Protein AF-A0A968ZJE5-F1 (afdb_monomer)

Sequence (320 aa):
MEYIILLAAIVGTFIVLMGLSSLQLRKLRSTHRRRLQPLLWITSARQLASRPLAPRPQVARPLANTRPLAKRPSNARSSHHQPADGRKRDRRALNPSISAPQSLEQKLASGRYHALQKQIEVLAARGWPKDEASWNSSFILHPTALDTASHPHQILEILIYHARQSTPGFEVSQCVLPSTLESVLVSHRLGAQALLSRALCQQILQNSGLNQQDVTLNERDTDICLFVCGFGRVFLKGYQKLPLQMQQRLGPRLGYLSDVEYIFVHQYIMQLRKTYQSQLLGRLQGRHQQHPNRLEPYRISSYFAKFTNAPFAGALILAL

Structure (mmCIF, N/CA/C/O backbone):
data_AF-A0A968ZJE5-F1
#
_entry.id   AF-A0A968ZJE5-F1
#
loop_
_atom_site.group_PDB
_atom_site.id
_atom_site.type_symbol
_atom_site.label_atom_id
_atom_site.label_alt_id
_atom_site.label_comp_id
_atom_site.label_asym_id
_atom_site.label_entity_id
_atom_site.label_seq_id
_atom_site.pdbx_PDB_ins_code
_atom_site.Cartn_x
_atom_site.Cartn_y
_atom_site.Cartn_z
_atom_site.occupancy
_atom_site.B_iso_or_equiv
_atom_site.auth_seq_id
_atom_site.auth_comp_id
_atom_site.auth_asym_id
_atom_site.auth_atom_id
_atom_site.pdbx_PDB_model_num
ATOM 1 N N . MET A 1 1 ? -50.560 22.836 -42.684 1.00 69.00 1 MET A N 1
ATOM 2 C CA . MET A 1 1 ? -50.286 23.770 -41.566 1.00 69.00 1 MET A CA 1
ATOM 3 C C . MET A 1 1 ? -49.933 23.016 -40.286 1.00 69.00 1 MET A C 1
ATOM 5 O O . MET A 1 1 ? -48.873 23.280 -39.738 1.00 69.00 1 MET A O 1
ATOM 9 N N . GLU A 1 2 ? -50.720 22.025 -39.857 1.00 75.88 2 GLU A N 1
ATOM 10 C CA . GLU A 1 2 ? -50.469 21.282 -38.601 1.00 75.88 2 GLU A CA 1
ATOM 11 C C . GLU A 1 2 ? -49.109 20.557 -38.541 1.00 75.88 2 GLU A C 1
ATOM 13 O O . GLU A 1 2 ? -48.412 20.634 -37.532 1.00 75.88 2 GLU A O 1
ATOM 18 N N . TYR A 1 3 ? -48.652 19.956 -39.647 1.00 71.50 3 TYR A N 1
ATOM 19 C CA . TYR A 1 3 ? -47.334 19.302 -39.713 1.00 71.50 3 TYR A CA 1
ATOM 20 C C . TYR A 1 3 ? -46.147 20.257 -39.514 1.00 71.50 3 TYR A C 1
ATOM 22 O O . TYR A 1 3 ? -45.119 19.851 -38.978 1.00 71.50 3 TYR A O 1
ATOM 30 N N . ILE A 1 4 ? -46.278 21.528 -39.909 1.00 83.06 4 ILE A N 1
ATOM 31 C CA . ILE A 1 4 ? -45.201 22.523 -39.767 1.00 83.06 4 ILE A CA 1
ATOM 32 C C . ILE A 1 4 ? -45.042 22.913 -38.293 1.00 83.06 4 ILE A C 1
ATOM 34 O O . ILE A 1 4 ? -43.921 23.048 -37.806 1.00 83.06 4 ILE A O 1
ATOM 38 N N . ILE A 1 5 ? -46.157 23.019 -37.564 1.00 87.19 5 ILE A N 1
ATOM 39 C CA . ILE A 1 5 ? -46.166 23.324 -36.128 1.00 87.19 5 ILE A CA 1
ATOM 40 C C . ILE A 1 5 ? -45.548 22.163 -35.336 1.00 87.19 5 ILE A C 1
ATOM 42 O O . ILE A 1 5 ? -44.712 22.392 -34.461 1.00 87.19 5 ILE A O 1
ATOM 46 N N . LEU A 1 6 ? -45.887 20.918 -35.687 1.00 84.81 6 LEU A N 1
ATOM 47 C CA . LEU A 1 6 ? -45.314 19.735 -35.041 1.00 84.81 6 LEU A CA 1
ATOM 48 C C . LEU A 1 6 ? -43.800 19.623 -35.285 1.00 84.81 6 LEU A C 1
ATOM 50 O O . LEU A 1 6 ? -43.040 19.370 -34.350 1.00 84.81 6 LEU A O 1
ATOM 54 N N . LEU A 1 7 ? -43.344 19.867 -36.518 1.00 84.00 7 LEU A N 1
ATOM 55 C CA . LEU A 1 7 ? -41.919 19.826 -36.854 1.00 84.00 7 LEU A CA 1
ATOM 56 C C . LEU A 1 7 ? -41.130 20.909 -36.096 1.00 84.00 7 LEU A C 1
ATOM 58 O O . LEU A 1 7 ? -40.060 20.630 -35.557 1.00 84.00 7 LEU A O 1
ATOM 62 N N . ALA A 1 8 ? -41.680 22.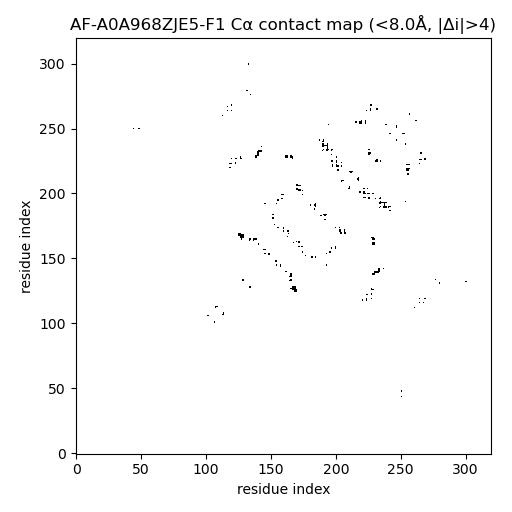123 -35.993 1.00 87.00 8 ALA A N 1
ATOM 63 C CA . ALA A 1 8 ? -41.066 23.215 -35.240 1.00 87.00 8 ALA A CA 1
ATOM 64 C C . ALA A 1 8 ? -40.956 22.897 -33.736 1.00 87.00 8 ALA A C 1
ATOM 66 O O . ALA A 1 8 ? -39.928 23.187 -33.120 1.00 87.00 8 ALA A O 1
ATOM 67 N N . ALA A 1 9 ? -41.968 22.243 -33.154 1.00 87.69 9 ALA A N 1
ATOM 68 C CA . ALA A 1 9 ? -41.947 21.827 -31.753 1.00 87.69 9 ALA A CA 1
ATOM 69 C C . ALA A 1 9 ? -40.864 20.768 -31.469 1.00 87.69 9 ALA A C 1
ATOM 71 O O . ALA A 1 9 ? -40.153 20.872 -30.465 1.00 87.69 9 ALA A O 1
ATOM 72 N N . ILE A 1 10 ? -40.692 19.792 -32.371 1.00 87.56 10 ILE A N 1
ATOM 73 C CA . ILE A 1 10 ? -39.666 18.740 -32.257 1.00 87.56 10 ILE A CA 1
ATOM 74 C C . ILE A 1 10 ? -38.257 19.336 -32.379 1.00 87.56 10 ILE A C 1
ATOM 76 O O . ILE A 1 10 ? -37.378 19.039 -31.568 1.00 87.56 10 ILE A O 1
ATOM 80 N N . VAL A 1 11 ? -38.033 20.222 -33.353 1.00 89.69 11 VAL A N 1
ATOM 81 C CA . VAL A 1 11 ? -36.728 20.880 -33.531 1.00 89.69 11 VAL A CA 1
ATOM 82 C C . VAL A 1 11 ? -36.399 21.771 -32.329 1.00 89.69 11 VAL A C 1
ATOM 84 O O . VAL A 1 11 ? -35.274 21.737 -31.827 1.00 89.69 11 VAL A O 1
ATOM 87 N N . GLY A 1 12 ? -37.384 22.508 -31.805 1.00 92.00 12 GLY A N 1
ATOM 88 C CA . GLY A 1 12 ? -37.217 23.336 -30.610 1.00 92.00 12 GLY A CA 1
ATOM 89 C C . GLY A 1 12 ? -36.822 22.525 -29.372 1.00 92.00 12 GLY A C 1
ATOM 90 O O . GLY A 1 12 ? -35.874 22.885 -28.673 1.00 92.00 12 GLY A O 1
ATOM 91 N N . THR A 1 13 ? -37.481 21.387 -29.130 1.00 88.25 13 THR A N 1
ATOM 92 C CA . THR A 1 13 ? -37.128 20.500 -28.006 1.00 88.25 13 THR A CA 1
ATOM 93 C C . THR A 1 13 ? -35.740 19.888 -28.169 1.00 88.25 13 THR A C 1
ATOM 95 O O . THR A 1 13 ? -34.987 19.824 -27.195 1.00 88.25 13 THR A O 1
ATOM 98 N N . PHE A 1 14 ? -35.352 19.510 -29.389 1.00 88.62 14 PHE A N 1
ATOM 99 C CA . PHE A 1 14 ? -34.028 18.948 -29.655 1.00 88.62 14 PHE A CA 1
ATOM 100 C C . PHE A 1 14 ? -32.898 19.960 -29.402 1.00 88.62 14 PHE A C 1
ATOM 102 O O . PHE A 1 14 ? -31.880 19.619 -28.797 1.00 88.62 14 PHE A O 1
ATOM 109 N N . ILE A 1 15 ? -33.090 21.228 -29.785 1.00 88.12 15 ILE A N 1
ATOM 110 C CA . ILE A 1 15 ? -32.119 22.307 -29.529 1.00 88.12 15 ILE A CA 1
ATOM 111 C C . ILE A 1 15 ? -31.962 22.560 -28.023 1.00 88.12 15 ILE A C 1
ATOM 113 O O . ILE A 1 15 ? -30.836 22.699 -27.538 1.00 88.12 15 ILE A O 1
ATOM 117 N N . VAL A 1 16 ? -33.062 22.568 -27.262 1.00 88.75 16 VAL A N 1
ATOM 118 C CA . VAL A 1 16 ? -33.022 22.752 -25.800 1.00 88.75 16 VAL A CA 1
ATOM 119 C C . VAL A 1 16 ? -32.304 21.586 -25.113 1.00 88.75 16 VAL A C 1
ATOM 121 O O . VAL A 1 16 ? -31.442 21.817 -24.262 1.00 88.75 16 VAL A O 1
ATOM 124 N N . LEU A 1 17 ? -32.585 20.345 -25.520 1.00 83.88 17 LEU A N 1
ATOM 125 C CA . LEU A 1 17 ? -31.903 19.151 -25.007 1.00 83.88 17 LEU A CA 1
ATOM 126 C C . LEU A 1 17 ? -30.394 19.196 -25.289 1.00 83.88 17 LEU A C 1
ATOM 128 O O . LEU A 1 17 ? -29.593 19.031 -24.369 1.00 83.88 17 LEU A O 1
ATOM 132 N N . MET A 1 18 ? -29.995 19.522 -26.520 1.00 84.69 18 MET A N 1
ATOM 133 C CA . MET A 1 18 ? -28.580 19.647 -26.898 1.00 84.69 18 MET A CA 1
ATOM 134 C C . MET A 1 18 ? -27.870 20.799 -26.166 1.00 84.69 18 MET A C 1
ATOM 136 O O . MET A 1 18 ? -26.697 20.677 -25.785 1.00 84.69 18 MET A O 1
ATOM 140 N N . GLY A 1 19 ? -28.577 21.904 -25.914 1.00 86.56 19 GLY A N 1
ATOM 141 C CA . GLY A 1 19 ? -28.088 23.030 -25.118 1.00 86.56 19 GLY A CA 1
ATOM 142 C C . GLY A 1 19 ? -27.849 22.656 -23.653 1.00 86.56 19 GLY A C 1
ATOM 143 O O . GLY A 1 19 ? -26.782 22.952 -23.107 1.00 86.56 19 GLY A O 1
ATOM 144 N N . LEU A 1 20 ? -28.790 21.938 -23.032 1.00 80.44 20 LEU A N 1
ATOM 145 C CA . LEU A 1 20 ? -28.682 21.469 -21.646 1.00 80.44 20 LEU A CA 1
ATOM 146 C C . LEU A 1 20 ? -27.558 20.437 -21.471 1.00 80.44 20 LEU A C 1
ATOM 148 O O . LEU A 1 20 ? -26.770 20.553 -20.528 1.00 80.44 20 LEU A O 1
ATOM 152 N N . SER A 1 21 ? -27.405 19.494 -22.408 1.00 76.06 21 SER A N 1
ATOM 153 C CA . SER A 1 21 ? -26.283 18.544 -22.410 1.00 76.06 21 SER A CA 1
ATOM 154 C C . SER A 1 21 ? -24.936 19.260 -22.535 1.00 76.06 21 SER A C 1
ATOM 156 O O . SER A 1 21 ? -23.993 18.947 -21.806 1.00 76.06 21 SER A O 1
ATOM 158 N N . SER A 1 22 ? -24.850 20.285 -23.388 1.00 71.88 22 SER A N 1
ATOM 159 C CA . SER A 1 22 ? -23.634 21.087 -23.568 1.00 71.88 22 SER A CA 1
ATOM 160 C C . SER A 1 22 ? -23.286 21.925 -22.333 1.00 71.88 22 SER A C 1
ATOM 162 O O . SER A 1 22 ? -22.105 22.085 -22.006 1.00 71.88 22 SER A O 1
ATOM 164 N N . LEU A 1 23 ? -24.290 22.435 -21.611 1.00 72.56 23 LEU A N 1
ATOM 165 C CA . LEU A 1 23 ? -24.081 23.194 -20.376 1.00 72.56 23 LEU A CA 1
ATOM 166 C C . LEU A 1 23 ? -23.588 22.293 -19.232 1.00 72.56 23 LEU A C 1
ATOM 168 O O . LEU A 1 23 ? -22.650 22.664 -18.523 1.00 72.56 23 LEU A O 1
ATOM 172 N N . GLN A 1 24 ? -24.155 21.088 -19.099 1.00 69.88 24 GLN A N 1
ATOM 173 C CA . GLN A 1 24 ? -23.698 20.073 -18.139 1.00 69.88 24 GLN A CA 1
ATOM 174 C C . GLN A 1 24 ? -22.263 19.617 -18.454 1.00 69.88 24 GLN A C 1
ATOM 176 O O . GLN A 1 24 ? -21.411 19.578 -17.564 1.00 69.88 24 GLN A O 1
ATOM 181 N N . LEU A 1 25 ? -21.937 19.403 -19.735 1.00 62.97 25 LEU A N 1
ATOM 182 C CA . LEU A 1 25 ? -20.578 19.081 -20.192 1.00 62.97 25 LEU A CA 1
ATOM 183 C C . LEU A 1 25 ? -19.570 20.215 -19.946 1.00 62.97 25 LEU A C 1
ATOM 185 O O . LEU A 1 25 ? -18.412 19.941 -19.625 1.00 62.97 25 LEU A O 1
ATOM 189 N N . ARG A 1 26 ? -19.974 21.491 -20.043 1.00 67.81 26 ARG A N 1
ATOM 190 C CA . ARG A 1 26 ? -19.104 22.634 -19.698 1.00 67.81 26 ARG A CA 1
ATOM 191 C C . ARG A 1 26 ? -18.872 22.758 -18.189 1.00 67.81 26 ARG A C 1
ATOM 193 O O . ARG A 1 26 ? -17.745 23.054 -17.789 1.00 67.81 26 ARG A O 1
ATOM 200 N N . LYS A 1 27 ? -19.885 22.479 -17.359 1.00 60.16 27 LYS A N 1
ATOM 201 C CA . LYS A 1 27 ? -19.764 22.476 -15.887 1.00 60.16 27 LYS A CA 1
ATOM 202 C C . LYS A 1 27 ? -18.897 21.313 -15.381 1.00 60.16 27 LYS A C 1
ATOM 204 O O . LYS A 1 27 ? -18.101 21.501 -14.463 1.00 60.16 27 LYS A O 1
ATOM 209 N N . LEU A 1 28 ? -18.968 20.157 -16.046 1.00 54.62 28 LEU A N 1
ATOM 210 C CA . LEU A 1 28 ? -18.068 19.022 -15.815 1.00 54.62 28 LEU A CA 1
ATOM 211 C C . LEU A 1 28 ? -16.645 19.303 -16.324 1.00 54.62 28 LEU A C 1
ATOM 213 O O . LEU A 1 28 ? -15.679 19.016 -15.626 1.00 54.62 28 LEU A O 1
ATOM 217 N N . ARG A 1 29 ? -16.467 19.945 -17.489 1.00 51.50 29 ARG A N 1
ATOM 218 C CA . ARG A 1 29 ? -15.124 20.301 -17.994 1.00 51.50 29 ARG A CA 1
ATOM 219 C C . ARG A 1 29 ? -14.400 21.341 -17.137 1.00 51.50 29 ARG A C 1
ATOM 221 O O . ARG A 1 29 ? -13.178 21.259 -17.046 1.00 51.50 29 ARG A O 1
ATOM 228 N N . SER A 1 30 ? -15.088 22.296 -16.505 1.00 50.91 30 SER A N 1
ATOM 229 C CA . SER A 1 30 ? -14.423 23.312 -15.667 1.00 50.91 30 SER A CA 1
ATOM 230 C C . SER A 1 30 ? -13.930 22.754 -14.325 1.00 50.91 30 SER A C 1
ATOM 232 O O . SER A 1 30 ? -12.872 23.163 -13.846 1.00 50.91 30 SER A O 1
ATOM 234 N N . THR A 1 31 ? -14.626 21.760 -13.769 1.00 52.16 31 THR A N 1
ATOM 235 C CA . THR A 1 31 ? -14.178 21.004 -12.588 1.00 52.16 31 THR A CA 1
ATOM 236 C C . THR A 1 31 ? -13.099 19.975 -12.945 1.00 52.16 31 THR A C 1
ATOM 238 O O . THR A 1 31 ? -12.150 19.796 -12.182 1.00 52.16 31 THR A O 1
ATOM 241 N N . HIS A 1 32 ? -13.143 19.387 -14.146 1.00 44.66 32 HIS A N 1
ATOM 242 C CA . HIS A 1 32 ? -12.135 18.419 -14.597 1.00 44.66 32 HIS A CA 1
ATOM 243 C C . HIS A 1 32 ? -10.824 19.051 -15.109 1.00 44.66 32 HIS A C 1
ATOM 245 O O . HIS A 1 32 ? -9.769 18.419 -15.020 1.00 44.66 32 HIS A O 1
ATOM 251 N N . ARG A 1 33 ? -10.830 20.307 -15.593 1.00 43.00 33 ARG A N 1
ATOM 252 C CA . ARG A 1 33 ? -9.609 20.997 -16.076 1.00 43.00 33 ARG A CA 1
ATOM 253 C C . ARG A 1 33 ? -8.596 21.313 -14.970 1.00 43.00 33 ARG A C 1
ATOM 255 O O . ARG A 1 33 ? -7.421 21.467 -15.279 1.00 43.00 33 ARG A O 1
ATOM 262 N N . ARG A 1 34 ? -9.012 21.344 -13.696 1.00 49.28 34 ARG A N 1
ATOM 263 C CA . ARG A 1 34 ? -8.089 21.422 -12.543 1.00 49.28 34 ARG A CA 1
ATOM 264 C C . ARG A 1 34 ? -7.555 20.053 -12.088 1.00 49.28 34 ARG A C 1
ATOM 266 O O . ARG A 1 34 ? -6.643 20.017 -11.274 1.00 49.28 34 ARG A O 1
ATOM 273 N N . ARG A 1 35 ? -8.076 18.938 -12.621 1.00 50.09 35 ARG A N 1
ATOM 274 C CA . ARG A 1 35 ? -7.679 17.560 -12.255 1.00 50.09 35 ARG A CA 1
ATOM 275 C C . ARG A 1 35 ? -6.867 16.819 -13.329 1.00 50.09 35 ARG A C 1
ATOM 277 O O . ARG A 1 35 ? -6.367 15.738 -13.053 1.00 50.09 35 ARG A O 1
ATOM 284 N N . LEU A 1 36 ? -6.686 17.383 -14.528 1.00 44.12 36 LEU A N 1
ATOM 285 C CA . LEU A 1 36 ? -5.982 16.724 -15.646 1.00 44.12 36 LEU A CA 1
ATOM 286 C C . LEU A 1 36 ? -4.488 17.084 -15.792 1.00 44.12 36 LEU A C 1
ATOM 288 O O . LEU A 1 36 ? -3.871 16.711 -16.784 1.00 44.12 36 LEU A O 1
ATOM 292 N N . GLN A 1 37 ? -3.870 17.747 -14.809 1.00 44.50 37 GLN A N 1
ATOM 293 C CA . GLN A 1 37 ? -2.417 17.983 -14.816 1.00 44.50 37 GLN A CA 1
ATOM 294 C C . GLN A 1 37 ? -1.487 16.818 -14.377 1.00 44.50 37 GLN A C 1
ATOM 296 O O . GLN A 1 37 ? -0.290 16.948 -14.632 1.00 44.50 37 GLN A O 1
ATOM 301 N N . PRO A 1 38 ? -1.905 15.672 -13.784 1.00 48.22 38 PRO A N 1
ATOM 302 C CA . PRO A 1 38 ? -0.913 14.736 -13.242 1.00 48.22 38 PRO A CA 1
ATOM 303 C C . PRO A 1 38 ? -0.285 13.779 -14.272 1.00 48.22 38 PRO A C 1
ATOM 305 O O . PRO A 1 38 ? 0.728 13.155 -13.970 1.00 48.22 38 PRO A O 1
ATOM 308 N N . LEU A 1 39 ? -0.796 13.680 -15.507 1.00 46.09 39 LEU A N 1
ATOM 309 C CA . LEU A 1 39 ? -0.255 12.731 -16.499 1.00 46.09 39 LEU A CA 1
ATOM 310 C C . LEU A 1 39 ? 1.081 13.161 -17.141 1.00 46.09 39 LEU A C 1
ATOM 312 O O . LEU A 1 39 ? 1.720 12.349 -17.803 1.00 46.09 39 LEU A O 1
ATOM 316 N N . LEU A 1 40 ? 1.550 14.391 -16.904 1.00 44.94 40 LEU A N 1
ATOM 317 C CA . LEU A 1 40 ? 2.853 14.873 -17.394 1.00 44.94 40 LEU A CA 1
ATOM 318 C C . LEU A 1 40 ? 4.048 14.471 -16.504 1.00 44.94 40 LEU A C 1
ATOM 320 O O . LEU A 1 40 ? 5.196 14.689 -16.888 1.00 44.94 40 LEU A O 1
ATOM 324 N N . TRP A 1 41 ? 3.830 13.862 -15.333 1.00 44.16 41 TRP A N 1
ATOM 325 C CA . TRP A 1 41 ? 4.931 13.572 -14.400 1.00 44.16 41 TRP A CA 1
ATOM 326 C C . TRP A 1 41 ? 5.699 12.280 -14.692 1.00 44.16 41 TRP A C 1
ATOM 328 O O . TRP A 1 41 ? 6.904 12.226 -14.444 1.00 44.16 41 TRP A O 1
ATOM 338 N N . ILE A 1 42 ? 5.070 11.275 -15.313 1.00 48.34 42 ILE A N 1
ATOM 339 C CA . ILE A 1 42 ? 5.778 10.045 -15.720 1.00 48.34 42 ILE A CA 1
ATOM 340 C C . ILE A 1 42 ? 6.827 10.359 -16.810 1.00 48.34 42 ILE A C 1
ATOM 342 O O . ILE A 1 42 ? 7.851 9.684 -16.910 1.00 48.34 42 ILE A O 1
ATOM 346 N N . THR A 1 43 ? 6.651 11.451 -17.565 1.00 43.47 43 THR A N 1
ATOM 347 C CA . THR A 1 43 ? 7.662 11.964 -18.504 1.00 43.47 43 THR A CA 1
ATOM 348 C C . THR A 1 43 ? 8.773 12.796 -17.844 1.00 43.47 43 THR A C 1
ATOM 350 O O . THR A 1 43 ? 9.896 12.799 -18.353 1.00 43.47 43 THR A O 1
ATOM 353 N N . SER A 1 44 ? 8.541 13.425 -16.685 1.00 40.75 44 SER A N 1
ATOM 354 C CA . SER A 1 44 ? 9.548 14.266 -16.007 1.00 40.75 44 SER A CA 1
ATOM 355 C C . SER A 1 44 ? 10.718 13.470 -15.416 1.00 40.75 44 SER A C 1
ATOM 357 O O . SER A 1 44 ? 11.844 13.969 -15.381 1.00 40.75 44 SER A O 1
ATOM 359 N N . ALA A 1 45 ? 10.510 12.199 -15.050 1.00 41.44 45 ALA A N 1
ATOM 360 C CA . ALA A 1 45 ? 11.605 11.305 -14.660 1.00 41.44 45 ALA A CA 1
ATOM 361 C C . ALA A 1 45 ? 12.588 11.034 -15.821 1.00 41.44 45 ALA A C 1
ATOM 363 O O . ALA A 1 45 ? 13.773 10.795 -15.591 1.00 41.44 45 ALA A O 1
ATOM 364 N N . ARG A 1 46 ? 12.129 11.139 -17.078 1.00 40.69 46 ARG A N 1
ATOM 365 C CA . ARG A 1 46 ? 12.979 11.016 -18.273 1.00 40.69 46 ARG A CA 1
ATOM 366 C C . ARG A 1 46 ? 13.739 12.309 -18.585 1.00 40.69 46 ARG A C 1
ATOM 368 O O . ARG A 1 46 ? 14.891 12.236 -18.996 1.00 40.69 46 ARG A O 1
ATOM 375 N N . GLN A 1 47 ? 13.137 13.474 -18.342 1.00 39.16 47 GLN A N 1
ATOM 376 C CA . GLN A 1 47 ? 13.734 14.781 -18.659 1.00 39.16 47 GLN A CA 1
ATOM 377 C C . GLN A 1 47 ? 14.840 15.210 -17.676 1.00 39.16 47 GLN A C 1
ATOM 379 O O . GLN A 1 47 ? 15.761 15.930 -18.058 1.00 39.16 47 GLN A O 1
ATOM 384 N N . LEU A 1 48 ? 14.804 14.723 -16.430 1.00 39.41 48 LEU A N 1
ATOM 385 C CA . LEU A 1 48 ? 15.894 14.908 -15.459 1.00 39.41 48 LEU A CA 1
ATOM 386 C C . LEU A 1 48 ? 17.079 13.953 -15.687 1.00 39.41 48 LEU A C 1
ATOM 388 O O . LEU A 1 48 ? 18.202 14.296 -15.326 1.00 39.41 48 LEU A O 1
ATOM 392 N N . ALA A 1 49 ? 16.862 12.798 -16.326 1.00 39.50 49 ALA A N 1
ATOM 393 C CA . ALA A 1 49 ? 17.914 11.823 -16.631 1.00 39.50 49 ALA A CA 1
ATOM 394 C C . ALA A 1 49 ? 18.708 12.140 -17.916 1.00 39.50 49 ALA A C 1
ATOM 396 O O . ALA A 1 49 ? 19.788 11.592 -18.119 1.00 39.50 49 ALA A O 1
ATOM 397 N N . SER A 1 50 ? 18.205 13.032 -18.776 1.00 35.72 50 SER A N 1
ATOM 398 C CA . SER A 1 50 ? 18.856 13.446 -20.030 1.00 35.72 50 SER A CA 1
ATOM 399 C C . SER A 1 50 ? 19.612 14.778 -19.937 1.00 35.72 50 SER A C 1
ATOM 401 O O . SER A 1 50 ? 20.041 15.310 -20.959 1.00 35.72 50 SER A O 1
ATOM 403 N N . ARG A 1 51 ? 19.779 15.349 -18.736 1.00 35.16 51 ARG A N 1
ATOM 404 C CA . ARG A 1 51 ? 20.583 16.564 -18.548 1.00 35.16 51 ARG A CA 1
ATOM 405 C C . ARG A 1 51 ? 22.069 16.170 -18.500 1.00 35.16 51 ARG A C 1
ATOM 407 O O . ARG A 1 51 ? 22.446 15.441 -17.582 1.00 35.16 51 ARG A O 1
ATOM 414 N N . PRO A 1 52 ? 22.923 16.611 -19.444 1.00 37.06 52 PRO A N 1
ATOM 415 C CA . PRO A 1 52 ? 24.358 16.374 -19.339 1.00 37.06 52 PRO A CA 1
ATOM 416 C C . PRO A 1 52 ? 24.864 17.001 -18.036 1.00 37.06 52 PRO A C 1
ATOM 418 O O . PRO A 1 52 ? 24.576 18.164 -17.745 1.00 37.06 52 PRO A O 1
ATOM 421 N N . LEU A 1 53 ? 25.572 16.209 -17.227 1.00 41.00 53 LEU A N 1
ATOM 422 C CA . LEU A 1 53 ? 26.240 16.685 -16.019 1.00 41.00 53 LEU A CA 1
ATOM 423 C C . LEU A 1 53 ? 27.161 17.847 -16.405 1.00 41.00 53 LEU A C 1
ATOM 425 O O . LEU A 1 53 ? 28.138 17.652 -17.126 1.00 41.00 53 LEU A O 1
ATOM 429 N N . ALA A 1 54 ? 26.842 19.051 -15.927 1.00 46.41 54 ALA A N 1
ATOM 430 C CA . ALA A 1 54 ? 27.761 20.175 -16.005 1.00 46.41 54 ALA A CA 1
ATOM 431 C C . ALA A 1 54 ? 29.097 19.765 -15.352 1.00 46.41 54 ALA A C 1
ATOM 433 O O . ALA A 1 54 ? 29.079 19.113 -14.298 1.00 46.41 54 ALA A O 1
ATOM 434 N N . PRO A 1 55 ? 30.251 20.101 -15.956 1.00 40.81 55 PRO A N 1
ATOM 435 C CA . PRO A 1 55 ? 31.546 19.764 -15.390 1.00 40.81 55 PRO A CA 1
ATOM 436 C C . PRO A 1 55 ? 31.662 20.368 -13.991 1.00 40.81 55 PRO A C 1
ATOM 438 O O . PRO A 1 55 ? 31.394 21.546 -13.760 1.00 40.81 55 PRO A O 1
ATOM 441 N N . ARG A 1 56 ? 32.027 19.509 -13.040 1.00 37.78 56 ARG A N 1
ATOM 442 C CA . ARG A 1 56 ? 32.212 19.845 -11.629 1.00 37.78 56 ARG A CA 1
ATOM 443 C C . ARG A 1 56 ? 33.233 20.996 -11.524 1.00 37.78 56 ARG A C 1
ATOM 445 O O . ARG A 1 56 ? 34.332 20.834 -12.058 1.00 37.78 56 ARG A O 1
ATOM 452 N N . PRO A 1 57 ? 32.931 22.120 -10.848 1.00 38.72 57 PRO A N 1
ATOM 453 C CA . PRO A 1 57 ? 33.927 23.157 -10.611 1.00 38.72 57 PRO A CA 1
ATOM 454 C C . PRO A 1 57 ? 35.064 22.560 -9.776 1.00 38.72 57 PRO A C 1
ATOM 456 O O . PRO A 1 57 ? 34.836 21.970 -8.716 1.00 38.72 57 PRO A O 1
ATOM 459 N N . GLN A 1 58 ? 36.289 22.656 -10.294 1.00 39.78 58 GLN A N 1
ATOM 460 C CA . GLN A 1 58 ? 37.485 22.238 -9.577 1.00 39.78 58 GLN A CA 1
ATOM 461 C C . GLN A 1 58 ? 37.673 23.175 -8.384 1.00 39.78 58 GLN A C 1
ATOM 463 O O . GLN A 1 58 ? 38.027 24.340 -8.536 1.00 39.78 58 GLN A O 1
ATOM 468 N N . VAL A 1 59 ? 37.405 22.663 -7.185 1.00 42.91 59 VAL A N 1
ATOM 469 C CA . VAL A 1 59 ? 37.753 23.347 -5.941 1.00 42.91 59 VAL A CA 1
ATOM 470 C C . VAL A 1 59 ? 39.271 23.279 -5.803 1.00 42.91 59 VAL A C 1
ATOM 472 O O . VAL A 1 59 ? 39.841 22.196 -5.647 1.00 42.91 59 VAL A O 1
ATOM 475 N N . ALA A 1 60 ? 39.917 24.439 -5.902 1.00 44.50 60 ALA A N 1
ATOM 476 C CA . ALA A 1 60 ? 41.340 24.607 -5.664 1.00 44.50 60 ALA A CA 1
ATOM 477 C C . ALA A 1 60 ? 41.705 24.079 -4.265 1.00 44.50 60 ALA A C 1
ATOM 479 O O . ALA A 1 60 ? 41.159 24.517 -3.252 1.00 44.50 60 ALA A O 1
ATOM 480 N N . ARG A 1 61 ? 42.622 23.107 -4.217 1.00 41.25 61 ARG A N 1
ATOM 481 C CA . ARG A 1 61 ? 43.240 22.635 -2.973 1.00 41.25 61 ARG A CA 1
ATOM 482 C C . ARG A 1 61 ? 44.212 23.704 -2.457 1.00 41.25 61 ARG A C 1
ATOM 484 O O . ARG A 1 61 ? 45.055 24.143 -3.239 1.00 41.25 61 ARG A O 1
ATOM 491 N N . PRO A 1 62 ? 44.176 24.066 -1.164 1.00 41.75 62 PRO A N 1
ATOM 492 C CA . PRO A 1 62 ? 45.219 24.889 -0.574 1.00 41.75 62 PRO A CA 1
ATOM 493 C C . PRO A 1 62 ? 46.526 24.093 -0.467 1.00 41.75 62 PRO A C 1
ATOM 495 O O . PRO A 1 62 ? 46.566 22.990 0.083 1.00 41.75 62 PRO A O 1
ATOM 498 N N . LEU A 1 63 ? 47.593 24.679 -1.005 1.00 47.31 63 LEU A N 1
ATOM 499 C CA . LEU A 1 63 ? 48.985 24.317 -0.759 1.00 47.31 63 LEU A CA 1
ATOM 500 C C . LEU A 1 63 ? 49.364 24.714 0.672 1.00 47.31 63 LEU A C 1
ATOM 502 O O . LEU A 1 63 ? 49.421 25.902 0.965 1.00 47.31 63 LEU A O 1
ATOM 506 N N . ALA A 1 64 ? 49.669 23.743 1.535 1.00 41.84 64 ALA A N 1
ATOM 507 C CA . ALA A 1 64 ? 50.542 23.947 2.695 1.00 41.84 64 ALA A CA 1
ATOM 508 C C . ALA A 1 64 ? 50.955 22.600 3.308 1.00 41.84 64 ALA A C 1
ATOM 510 O O . ALA A 1 64 ? 50.162 21.939 3.972 1.00 41.84 64 ALA A O 1
ATOM 511 N N . ASN A 1 65 ? 52.195 22.185 3.051 1.00 40.31 65 ASN A N 1
ATOM 512 C CA . ASN A 1 65 ? 53.213 21.890 4.069 1.00 40.31 65 ASN A CA 1
ATOM 513 C C . ASN A 1 65 ? 54.273 20.944 3.508 1.00 40.31 65 ASN A C 1
ATOM 515 O O . ASN A 1 65 ? 54.135 19.722 3.463 1.00 40.31 65 ASN A O 1
ATOM 519 N N . THR A 1 66 ? 55.371 21.572 3.110 1.00 47.69 66 THR A N 1
ATOM 520 C CA . THR A 1 66 ? 56.691 20.988 2.921 1.00 47.69 66 THR A CA 1
ATOM 521 C C . THR A 1 66 ? 57.159 20.297 4.203 1.00 47.69 66 THR A C 1
ATOM 523 O O . THR A 1 66 ? 57.300 20.940 5.243 1.00 47.69 66 THR A O 1
ATOM 526 N N . ARG A 1 67 ? 57.458 18.997 4.120 1.00 38.78 67 ARG A N 1
ATOM 527 C CA . ARG A 1 67 ? 58.295 18.278 5.092 1.00 38.78 67 ARG A CA 1
ATOM 528 C C . ARG A 1 67 ? 59.515 17.705 4.358 1.00 38.78 67 ARG A C 1
ATOM 530 O O . ARG A 1 67 ? 59.349 17.223 3.237 1.00 38.78 67 ARG A O 1
ATOM 537 N N . PRO A 1 68 ? 60.725 17.801 4.936 1.00 51.03 68 PRO A N 1
ATOM 538 C CA . PRO A 1 68 ? 61.959 17.646 4.187 1.00 51.03 68 PRO A CA 1
ATOM 539 C C . PRO A 1 68 ? 62.322 16.187 3.899 1.00 51.03 68 PRO A C 1
ATOM 541 O O . PRO A 1 68 ? 62.020 15.258 4.647 1.00 51.03 68 PRO A O 1
ATOM 544 N N . LEU A 1 69 ? 63.006 16.065 2.767 1.00 46.12 69 LEU A N 1
ATOM 545 C CA . LEU A 1 69 ? 63.574 14.891 2.127 1.00 46.12 69 LEU A CA 1
ATOM 546 C C . LEU A 1 69 ? 64.584 14.182 3.052 1.00 46.12 69 LEU A C 1
ATOM 548 O O . LEU A 1 69 ? 65.667 14.704 3.310 1.00 46.12 69 LEU A O 1
ATOM 552 N N . ALA A 1 70 ? 64.267 12.965 3.499 1.00 42.88 70 ALA A N 1
ATOM 553 C CA . ALA A 1 70 ? 65.264 12.035 4.021 1.00 42.88 70 ALA A CA 1
ATOM 554 C C . ALA A 1 70 ? 65.674 11.067 2.902 1.00 42.88 70 ALA A C 1
ATOM 556 O O . ALA A 1 70 ? 64.846 10.363 2.321 1.00 42.88 70 ALA A O 1
ATOM 557 N N . LYS A 1 71 ? 66.971 11.094 2.588 1.00 48.44 71 LYS A N 1
ATOM 558 C CA . LYS A 1 71 ? 67.671 10.285 1.586 1.00 48.44 71 LYS A CA 1
ATOM 559 C C . LYS A 1 71 ? 67.354 8.796 1.755 1.00 48.44 71 LYS A C 1
ATOM 561 O O . LYS A 1 71 ? 67.566 8.233 2.825 1.00 48.44 71 LYS A O 1
ATOM 566 N N . ARG A 1 72 ? 66.916 8.147 0.675 1.00 39.28 72 ARG A N 1
ATOM 567 C CA . ARG A 1 72 ? 66.796 6.687 0.583 1.00 39.28 72 ARG A CA 1
ATOM 568 C C . ARG A 1 72 ? 67.904 6.179 -0.348 1.00 39.28 72 ARG A C 1
ATOM 570 O O . ARG A 1 72 ? 67.950 6.640 -1.487 1.00 39.28 72 ARG A O 1
ATOM 577 N N . PRO A 1 73 ? 68.806 5.293 0.105 1.00 50.50 73 PRO A N 1
ATOM 578 C CA . PRO A 1 73 ? 69.863 4.777 -0.746 1.00 50.50 73 PRO A CA 1
ATOM 579 C C . PRO A 1 73 ? 69.307 3.722 -1.704 1.00 50.50 73 PRO A C 1
ATOM 581 O O . PRO A 1 73 ? 68.554 2.822 -1.329 1.00 50.50 73 PRO A O 1
ATOM 584 N N . SER A 1 74 ? 69.699 3.877 -2.959 1.00 49.03 74 SER A N 1
ATOM 585 C CA . SER A 1 74 ? 69.660 2.881 -4.017 1.00 49.03 74 SER A CA 1
ATOM 586 C C . SER A 1 74 ? 70.577 1.713 -3.664 1.00 49.03 74 SER A C 1
ATOM 588 O O . SER A 1 74 ? 71.763 1.940 -3.454 1.00 49.03 74 SER A O 1
ATOM 590 N N . ASN A 1 75 ? 70.066 0.482 -3.674 1.00 43.38 75 ASN A N 1
ATOM 591 C CA . ASN A 1 75 ? 70.905 -0.696 -3.868 1.00 43.38 75 ASN A CA 1
ATOM 592 C C . ASN A 1 75 ? 70.258 -1.633 -4.881 1.00 43.38 75 ASN A C 1
ATOM 594 O O . ASN A 1 75 ? 69.089 -2.007 -4.784 1.00 43.38 75 ASN A O 1
ATOM 598 N N . ALA A 1 76 ? 71.064 -1.936 -5.888 1.00 45.94 76 ALA A N 1
ATOM 599 C CA . ALA A 1 76 ? 70.770 -2.791 -7.010 1.00 45.94 76 ALA A CA 1
ATOM 600 C C . ALA A 1 76 ? 71.019 -4.267 -6.653 1.00 45.94 76 ALA A C 1
ATOM 602 O O . ALA A 1 76 ? 71.892 -4.576 -5.853 1.00 45.94 76 ALA A O 1
ATOM 603 N N . ARG A 1 77 ? 70.267 -5.137 -7.339 1.00 46.47 77 ARG A N 1
ATOM 604 C CA . ARG A 1 77 ? 70.682 -6.433 -7.914 1.00 46.47 77 ARG A CA 1
ATOM 605 C C . ARG A 1 77 ? 71.408 -7.442 -7.003 1.00 46.47 77 ARG A C 1
ATOM 607 O O . ARG A 1 77 ? 72.583 -7.288 -6.714 1.00 46.47 77 ARG A O 1
ATOM 614 N N . SER A 1 78 ? 70.775 -8.595 -6.775 1.00 41.88 78 SER A N 1
ATOM 615 C CA . SER A 1 78 ? 71.425 -9.886 -7.050 1.00 41.88 78 SER A CA 1
ATOM 616 C C . SER A 1 78 ? 70.401 -11.019 -7.145 1.00 41.88 78 SER A C 1
ATOM 618 O O . SER A 1 78 ? 69.489 -11.139 -6.331 1.00 41.88 78 SER A O 1
ATOM 620 N N . SER A 1 79 ? 70.562 -11.820 -8.189 1.00 52.03 79 SER A N 1
ATOM 621 C CA . SER A 1 79 ? 69.917 -13.097 -8.466 1.00 52.03 79 SER A CA 1
ATOM 622 C C . SER A 1 79 ? 70.559 -14.214 -7.642 1.00 52.03 79 SER A C 1
ATOM 624 O O . SER A 1 79 ? 71.774 -14.397 -7.728 1.00 52.03 79 SER A O 1
ATOM 626 N N . HIS A 1 80 ? 69.768 -15.026 -6.934 1.00 53.19 80 HIS A N 1
ATOM 627 C CA . HIS A 1 80 ? 70.230 -16.347 -6.506 1.00 53.19 80 HIS A CA 1
ATOM 628 C C . HIS A 1 80 ? 69.089 -17.358 -6.329 1.00 53.19 80 HIS A C 1
ATOM 630 O O . HIS A 1 80 ? 67.998 -17.026 -5.867 1.00 53.19 80 HIS A O 1
ATOM 636 N N . HIS A 1 81 ? 69.372 -18.579 -6.774 1.00 43.75 81 HIS A N 1
ATOM 637 C CA . HIS A 1 81 ? 68.549 -19.785 -6.768 1.00 43.75 81 HIS A CA 1
ATOM 638 C C . HIS A 1 81 ? 68.355 -20.386 -5.361 1.00 43.75 81 HIS A C 1
ATOM 640 O O . HIS A 1 81 ? 69.334 -20.467 -4.634 1.00 43.75 81 HIS A O 1
ATOM 646 N N . GLN A 1 82 ? 67.136 -20.918 -5.117 1.00 40.78 82 GLN A N 1
ATOM 647 C CA . GLN A 1 82 ? 66.743 -22.084 -4.274 1.00 40.78 82 GLN A CA 1
ATOM 648 C C . GLN A 1 82 ? 67.198 -22.143 -2.785 1.00 40.78 82 GLN A C 1
ATOM 650 O O . GLN A 1 82 ? 68.049 -21.363 -2.382 1.00 40.78 82 GLN A O 1
ATOM 655 N N . PRO A 1 83 ? 66.683 -23.061 -1.926 1.00 51.88 83 PRO A N 1
ATOM 656 C CA . PRO A 1 83 ? 65.562 -24.003 -2.042 1.00 51.88 83 PRO A CA 1
ATOM 657 C C . PRO A 1 83 ? 64.475 -23.790 -0.957 1.00 51.88 83 PRO A C 1
ATOM 659 O O . PRO A 1 83 ? 64.495 -22.841 -0.177 1.00 51.88 83 PRO A O 1
ATOM 662 N N . ALA A 1 84 ? 63.481 -24.679 -0.976 1.00 56.75 84 ALA A N 1
ATOM 663 C CA . ALA A 1 84 ? 62.380 -24.787 -0.032 1.00 56.75 84 ALA A CA 1
ATOM 664 C C . ALA A 1 84 ? 62.848 -24.842 1.429 1.00 56.75 84 ALA A C 1
ATOM 666 O O . ALA A 1 84 ? 63.665 -25.687 1.774 1.00 56.75 84 ALA A O 1
ATOM 667 N N . ASP A 1 85 ? 62.247 -24.013 2.285 1.00 43.28 85 ASP A N 1
ATOM 668 C CA . ASP A 1 85 ? 62.219 -24.305 3.712 1.00 43.28 85 ASP A CA 1
ATOM 669 C C . ASP A 1 85 ? 60.992 -23.704 4.402 1.00 43.28 85 ASP A C 1
ATOM 671 O O . ASP A 1 85 ? 60.577 -22.562 4.165 1.00 43.28 85 ASP A O 1
ATOM 675 N N . GLY A 1 86 ? 60.366 -24.538 5.228 1.00 54.91 86 GLY A N 1
ATOM 676 C CA . GLY A 1 86 ? 59.100 -24.281 5.890 1.00 54.91 86 GLY A CA 1
ATOM 677 C C . GLY A 1 86 ? 59.174 -23.102 6.855 1.00 54.91 86 GLY A C 1
ATOM 678 O O . GLY A 1 86 ? 59.794 -23.174 7.911 1.00 54.91 86 GLY A O 1
ATOM 679 N N . ARG A 1 87 ? 58.440 -22.028 6.551 1.00 44.81 87 ARG A N 1
ATOM 680 C CA . ARG A 1 87 ? 58.098 -20.994 7.533 1.00 44.81 87 ARG A CA 1
ATOM 681 C C . ARG A 1 87 ? 56.598 -20.972 7.761 1.00 44.81 87 ARG A C 1
ATOM 683 O O . ARG A 1 87 ? 55.833 -20.487 6.928 1.00 44.81 87 ARG A O 1
ATOM 690 N N . LYS A 1 88 ? 56.215 -21.471 8.942 1.00 53.38 88 LYS A N 1
ATOM 691 C CA . LYS A 1 88 ? 54.969 -21.155 9.646 1.00 53.38 88 LYS A CA 1
ATOM 692 C C . LYS A 1 88 ? 54.747 -19.642 9.573 1.00 53.38 88 LYS A C 1
ATOM 694 O O . LYS A 1 88 ? 55.350 -18.874 10.314 1.00 53.38 88 LYS A O 1
ATOM 699 N N . ARG A 1 89 ? 53.918 -19.206 8.623 1.00 48.94 89 ARG A N 1
ATOM 700 C CA . ARG A 1 89 ? 53.343 -17.864 8.633 1.00 48.94 89 ARG A CA 1
ATOM 701 C C . ARG A 1 89 ? 52.287 -17.865 9.720 1.00 48.94 89 ARG A C 1
ATOM 703 O O . ARG A 1 89 ? 51.221 -18.452 9.538 1.00 48.94 89 ARG A O 1
ATOM 710 N N . ASP A 1 90 ? 52.601 -17.190 10.816 1.00 50.59 90 ASP A N 1
ATOM 711 C CA . ASP A 1 90 ? 51.633 -16.754 11.808 1.00 50.59 90 ASP A CA 1
ATOM 712 C C . ASP A 1 90 ? 50.543 -15.935 11.112 1.00 50.59 90 ASP A C 1
ATOM 714 O O . ASP A 1 90 ? 50.644 -14.725 10.903 1.00 50.59 90 ASP A O 1
ATOM 718 N N . ARG A 1 91 ? 49.469 -16.632 10.732 1.00 48.66 91 ARG A N 1
ATOM 719 C CA . ARG A 1 91 ? 48.151 -16.056 10.492 1.00 48.66 91 ARG A CA 1
ATOM 720 C C . ARG A 1 91 ? 47.658 -15.531 11.839 1.00 48.66 91 ARG A C 1
ATOM 722 O O . ARG A 1 91 ? 46.859 -16.180 12.506 1.00 48.66 91 ARG A O 1
ATOM 729 N N . ARG A 1 92 ? 48.139 -14.355 12.256 1.00 47.22 92 ARG A N 1
ATOM 730 C CA . ARG A 1 92 ? 47.434 -13.561 13.265 1.00 47.22 92 ARG A CA 1
ATOM 731 C C . ARG A 1 92 ? 46.083 -13.208 12.669 1.00 47.22 92 ARG A C 1
ATOM 733 O O . ARG A 1 92 ? 45.969 -12.351 11.796 1.00 47.22 92 ARG A O 1
ATOM 740 N N . ALA A 1 93 ? 45.094 -13.971 13.114 1.00 52.69 93 ALA A N 1
ATOM 741 C CA . ALA A 1 93 ? 43.687 -13.779 12.872 1.00 52.69 93 ALA A CA 1
ATOM 742 C C . ALA A 1 93 ? 43.291 -12.374 13.338 1.00 52.69 93 ALA A C 1
ATOM 744 O O . ALA A 1 93 ? 42.954 -12.150 14.497 1.00 52.69 93 ALA A O 1
ATOM 745 N N . LEU A 1 94 ? 43.315 -11.416 12.416 1.00 50.62 94 LEU A N 1
ATOM 746 C CA . LEU A 1 94 ? 42.386 -10.299 12.462 1.00 50.62 94 LEU A CA 1
ATOM 747 C C . LEU A 1 94 ? 41.015 -10.900 12.146 1.00 50.62 94 LEU A C 1
ATOM 749 O O . LEU A 1 94 ? 40.571 -10.880 11.005 1.00 50.62 94 LEU A O 1
ATOM 753 N N . ASN A 1 95 ? 40.397 -11.517 13.154 1.00 45.22 95 ASN A N 1
ATOM 754 C CA . ASN A 1 95 ? 38.955 -11.687 13.186 1.00 45.22 95 ASN A CA 1
ATOM 755 C C . ASN A 1 95 ? 38.401 -10.271 13.368 1.00 45.22 95 ASN A C 1
ATOM 757 O O . ASN A 1 95 ? 38.530 -9.733 14.470 1.00 45.22 95 ASN A O 1
ATOM 761 N N . PRO A 1 96 ? 37.831 -9.616 12.337 1.00 53.81 96 PRO A N 1
ATOM 762 C CA . PRO A 1 96 ? 36.944 -8.509 12.625 1.00 53.81 96 PRO A CA 1
ATOM 763 C C . PRO A 1 96 ? 35.855 -9.105 13.509 1.00 53.81 96 PRO A C 1
ATOM 765 O O . PRO A 1 96 ? 35.182 -10.050 13.101 1.00 53.81 96 PRO A O 1
ATOM 768 N N . SER A 1 97 ? 35.745 -8.627 14.746 1.00 44.12 97 SER A N 1
ATOM 769 C CA . SER A 1 97 ? 34.619 -8.938 15.612 1.00 44.12 97 SER A CA 1
ATOM 770 C C . SER A 1 97 ? 33.358 -8.537 14.856 1.00 44.12 97 SER A C 1
ATOM 772 O O . SER A 1 97 ? 32.981 -7.367 14.837 1.00 44.12 97 SER A O 1
ATOM 774 N N . ILE A 1 98 ? 32.758 -9.502 14.158 1.00 49.12 98 ILE A N 1
ATOM 775 C CA . ILE A 1 98 ? 31.423 -9.403 13.593 1.00 49.12 98 ILE A CA 1
ATOM 776 C C . ILE A 1 98 ? 30.547 -9.270 14.828 1.00 49.12 98 ILE A C 1
ATOM 778 O O . ILE A 1 98 ? 30.247 -10.254 15.504 1.00 49.12 98 ILE A O 1
ATOM 782 N N . SER A 1 99 ? 30.253 -8.025 15.196 1.00 56.06 99 SER A N 1
ATOM 783 C CA . SER A 1 99 ? 29.285 -7.723 16.231 1.00 56.06 99 SER A CA 1
ATOM 784 C C . SER A 1 99 ? 28.025 -8.504 15.888 1.00 56.06 99 SER A C 1
ATOM 786 O O . SER A 1 99 ? 27.550 -8.460 14.748 1.00 56.06 99 SER A O 1
ATOM 788 N N . ALA A 1 100 ? 27.547 -9.291 16.854 1.00 52.06 100 ALA A N 1
ATOM 789 C CA . ALA A 1 100 ? 26.336 -10.076 16.697 1.00 52.06 100 ALA A CA 1
ATOM 790 C C . ALA A 1 100 ? 25.254 -9.175 16.082 1.00 52.06 100 ALA A C 1
ATOM 792 O O . ALA A 1 100 ? 25.144 -8.014 16.497 1.00 52.06 100 ALA A O 1
ATOM 793 N N . PRO A 1 101 ?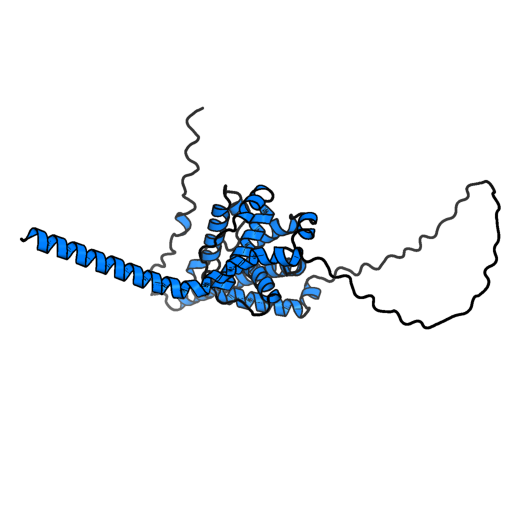 24.509 -9.647 15.065 1.00 58.22 101 PRO A N 1
ATOM 794 C CA . PRO A 1 101 ? 23.475 -8.843 14.439 1.00 58.22 101 PRO A CA 1
ATOM 795 C C . PRO A 1 101 ? 22.546 -8.347 15.544 1.00 58.22 101 PRO A C 1
ATOM 797 O O . PRO A 1 101 ? 21.848 -9.147 16.163 1.00 58.22 101 PRO A O 1
ATOM 800 N N . GLN A 1 102 ? 22.600 -7.038 15.828 1.00 59.22 102 GLN A N 1
ATOM 801 C CA . GLN A 1 102 ? 21.703 -6.398 16.786 1.00 59.22 102 GLN A CA 1
ATOM 802 C C . GLN A 1 102 ? 20.294 -6.881 16.471 1.00 59.22 102 GLN A C 1
ATOM 804 O O . GLN A 1 102 ? 19.876 -6.800 15.304 1.00 59.22 102 GLN A O 1
ATOM 809 N N . SER A 1 103 ? 19.616 -7.437 17.480 1.00 73.31 103 SER A N 1
ATOM 810 C CA . SER A 1 103 ? 18.290 -8.016 17.300 1.00 73.31 103 SER A CA 1
ATOM 811 C C . SER A 1 103 ? 17.397 -6.980 16.622 1.00 73.31 103 SER A C 1
ATOM 813 O O . SER A 1 103 ? 17.531 -5.773 16.851 1.00 73.31 103 SER A O 1
ATOM 815 N N . LEU A 1 104 ? 16.510 -7.434 15.733 1.00 65.94 104 LEU A N 1
ATOM 816 C CA . LEU A 1 104 ? 15.578 -6.551 15.029 1.00 65.94 104 LEU A CA 1
ATOM 817 C C . LEU A 1 104 ? 14.871 -5.613 16.025 1.00 65.94 104 LEU A C 1
ATOM 819 O O . LEU A 1 104 ? 14.732 -4.431 15.748 1.00 65.94 104 LEU A O 1
ATOM 823 N N . GLU A 1 105 ? 14.564 -6.111 17.224 1.00 65.94 105 GLU A N 1
ATOM 824 C CA . GLU A 1 105 ? 14.007 -5.363 18.356 1.00 65.94 105 GLU A CA 1
ATOM 825 C C . GLU A 1 105 ? 14.862 -4.168 18.810 1.00 65.94 105 GLU A C 1
ATOM 827 O O . GLU A 1 105 ? 14.328 -3.076 18.994 1.00 65.94 105 GLU A O 1
ATOM 832 N N . GLN A 1 106 ? 16.188 -4.307 18.918 1.00 67.88 106 GLN A N 1
ATOM 833 C CA . GLN A 1 106 ? 17.066 -3.177 19.258 1.00 67.88 106 GLN A CA 1
ATOM 834 C C . GLN A 1 106 ? 17.106 -2.117 18.151 1.00 67.88 106 GLN A C 1
ATOM 836 O O . GLN A 1 106 ? 17.178 -0.923 18.437 1.00 67.88 106 GLN A O 1
ATOM 841 N N . LYS A 1 107 ? 17.019 -2.525 16.879 1.00 67.00 107 LYS A N 1
ATOM 842 C CA . LYS A 1 107 ? 16.904 -1.574 15.760 1.00 67.00 107 LYS A CA 1
ATOM 843 C C . LYS A 1 107 ? 15.528 -0.908 15.726 1.00 67.00 107 LYS A C 1
ATOM 845 O O . LYS A 1 107 ? 15.445 0.276 15.399 1.00 67.00 107 LYS A O 1
ATOM 850 N N . LEU A 1 108 ? 14.476 -1.638 16.097 1.00 66.00 108 LEU A N 1
ATOM 851 C CA . LEU A 1 108 ? 13.104 -1.139 16.219 1.00 66.00 108 LEU A CA 1
ATOM 852 C C . LEU A 1 108 ? 12.951 -0.109 17.343 1.00 66.00 108 LEU A C 1
ATOM 854 O O . LEU A 1 108 ? 12.158 0.815 17.200 1.00 66.00 108 LEU A O 1
ATOM 858 N N . ALA A 1 109 ? 13.768 -0.191 18.396 1.00 65.06 109 ALA A N 1
ATOM 859 C CA . ALA A 1 109 ? 13.821 0.814 19.460 1.00 65.06 109 ALA A CA 1
ATOM 860 C C . ALA A 1 109 ? 14.381 2.181 19.005 1.00 65.06 109 ALA A C 1
ATOM 862 O O . ALA A 1 109 ? 14.357 3.149 19.765 1.00 65.06 109 ALA A O 1
ATOM 863 N N . SER A 1 110 ? 14.875 2.301 17.766 1.00 75.38 110 SER A N 1
ATOM 864 C CA . SER A 1 110 ? 15.259 3.602 17.214 1.00 75.38 110 SER A CA 1
ATOM 865 C C . SER A 1 110 ? 14.023 4.460 16.904 1.00 75.38 110 SER A C 1
ATOM 867 O O . SER A 1 110 ? 13.051 3.995 16.306 1.00 75.38 110 SER A O 1
ATOM 869 N N . GLY A 1 111 ? 14.070 5.756 17.243 1.00 83.06 111 GLY A N 1
ATOM 870 C CA . GLY A 1 111 ? 12.949 6.696 17.049 1.00 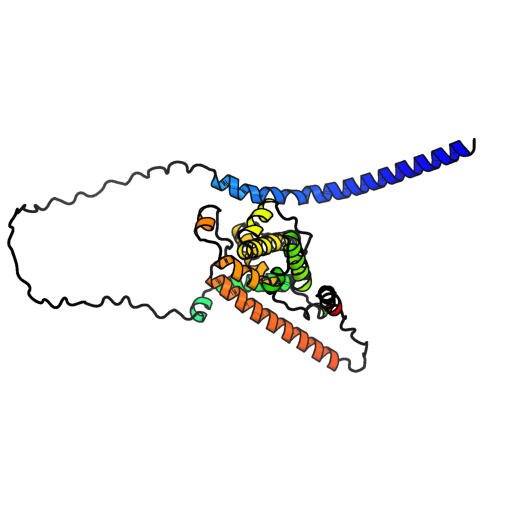83.06 111 GLY A CA 1
ATOM 871 C C . GLY A 1 111 ? 12.419 6.800 15.607 1.00 83.06 111 GLY A C 1
ATOM 872 O O . GLY A 1 111 ? 11.298 7.260 15.389 1.00 83.06 111 GLY A O 1
ATOM 873 N N . ARG A 1 112 ? 13.179 6.312 14.617 1.00 85.94 112 ARG A N 1
ATOM 874 C CA . ARG A 1 112 ? 12.764 6.217 13.211 1.00 85.94 112 ARG A CA 1
ATOM 875 C C . ARG A 1 112 ? 11.557 5.296 13.009 1.00 85.94 112 ARG A C 1
ATOM 877 O O . ARG A 1 112 ? 10.652 5.659 12.261 1.00 85.94 112 ARG A O 1
ATOM 884 N N . TYR A 1 113 ? 11.517 4.132 13.661 1.00 90.81 113 TYR A N 1
ATOM 885 C CA . TYR A 1 113 ? 10.402 3.192 13.485 1.00 90.81 113 TYR A CA 1
ATOM 886 C C . TYR A 1 113 ? 9.127 3.688 14.146 1.00 90.81 113 TYR A C 1
ATOM 888 O O . TYR A 1 113 ? 8.050 3.469 13.609 1.00 90.81 113 TYR A O 1
ATOM 896 N N . HIS A 1 114 ? 9.242 4.440 15.237 1.00 92.94 114 HIS A N 1
ATOM 897 C CA . HIS A 1 114 ? 8.096 5.083 15.866 1.00 92.94 114 HIS A CA 1
ATOM 898 C C . HIS A 1 114 ? 7.438 6.130 14.946 1.00 92.94 114 HIS A C 1
ATOM 900 O O . HIS A 1 114 ? 6.213 6.190 14.846 1.00 92.94 114 HIS A O 1
ATOM 906 N N . ALA A 1 115 ? 8.227 6.926 14.215 1.00 93.38 115 ALA A N 1
ATOM 907 C CA . ALA A 1 115 ? 7.678 7.847 13.215 1.00 93.38 115 ALA A CA 1
ATOM 908 C C . ALA A 1 115 ? 6.974 7.095 12.068 1.00 93.38 115 ALA A C 1
ATOM 910 O O . ALA A 1 115 ? 5.865 7.458 11.678 1.00 93.38 115 ALA A O 1
ATOM 911 N N . LEU A 1 116 ? 7.589 6.016 11.573 1.00 95.69 116 LEU A N 1
ATOM 912 C CA . LEU A 1 116 ? 7.011 5.162 10.533 1.00 95.69 116 LEU A CA 1
ATOM 913 C C . LEU A 1 116 ? 5.723 4.467 11.006 1.00 95.69 116 LEU A C 1
ATOM 915 O O . LEU A 1 116 ? 4.740 4.424 10.275 1.00 95.69 116 LEU A O 1
ATOM 919 N N . GLN A 1 117 ? 5.695 3.985 12.248 1.00 96.12 117 GLN A N 1
ATOM 920 C CA . GLN A 1 117 ? 4.520 3.404 12.890 1.00 96.12 117 GLN A CA 1
ATOM 921 C C . GLN A 1 117 ? 3.350 4.391 12.907 1.00 96.12 117 GLN A C 1
ATOM 923 O O . GLN A 1 117 ? 2.252 4.049 12.472 1.00 96.12 117 GLN A O 1
ATOM 928 N N . LYS A 1 118 ? 3.596 5.636 13.333 1.00 96.38 118 LYS A N 1
ATOM 929 C CA . LYS A 1 118 ? 2.573 6.689 13.319 1.00 96.38 118 LYS A CA 1
ATOM 930 C C . LYS A 1 118 ? 2.031 6.950 11.914 1.00 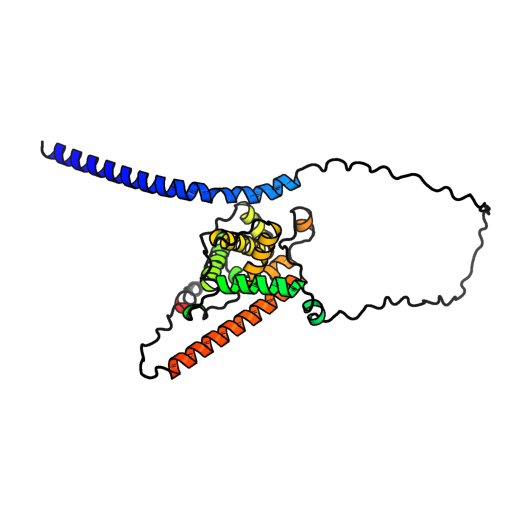96.38 118 LYS A C 1
ATOM 932 O O . LYS A 1 118 ? 0.825 7.102 11.753 1.00 96.38 118 LYS A O 1
ATOM 937 N N . GLN A 1 119 ? 2.891 6.970 10.894 1.00 96.62 119 GLN A N 1
ATOM 938 C CA . GLN A 1 119 ? 2.453 7.120 9.499 1.00 96.62 119 GLN A CA 1
ATOM 939 C C . GLN A 1 119 ? 1.545 5.960 9.062 1.00 96.62 119 GLN A C 1
ATOM 941 O O . GLN A 1 119 ? 0.479 6.196 8.492 1.00 96.62 119 GLN A O 1
ATOM 946 N N . ILE A 1 120 ? 1.925 4.717 9.387 1.00 97.75 120 ILE A N 1
ATOM 947 C CA . ILE A 1 120 ? 1.110 3.525 9.114 1.00 97.75 120 ILE A CA 1
ATOM 948 C C . ILE A 1 120 ? -0.259 3.639 9.781 1.00 97.75 120 ILE A C 1
ATOM 950 O O . ILE A 1 120 ? -1.274 3.421 9.126 1.00 97.75 120 ILE A O 1
ATOM 954 N N . GLU A 1 121 ? -0.299 3.978 11.068 1.00 97.06 121 GLU A N 1
ATOM 955 C CA . GLU A 1 121 ? -1.541 4.081 11.835 1.00 97.06 121 GLU A CA 1
ATOM 956 C C . GLU A 1 121 ? -2.469 5.159 11.279 1.00 97.06 121 GLU A C 1
ATOM 958 O O . GLU A 1 121 ? -3.667 4.916 11.145 1.00 97.06 121 GLU A O 1
ATOM 963 N N . VAL A 1 122 ? -1.928 6.318 10.891 1.00 96.62 122 VAL A N 1
ATOM 964 C CA . VAL A 1 122 ? -2.708 7.396 10.268 1.00 96.62 122 VAL A CA 1
ATOM 965 C C . VAL A 1 122 ? -3.328 6.934 8.949 1.00 96.62 122 VAL A C 1
ATOM 967 O O . VAL A 1 122 ? -4.521 7.153 8.730 1.00 96.62 122 VAL A O 1
ATOM 970 N N . LEU A 1 123 ? -2.555 6.283 8.075 1.00 97.31 123 LEU A N 1
ATOM 971 C CA . LEU A 1 123 ? -3.074 5.787 6.797 1.00 97.31 123 LEU A CA 1
ATOM 972 C C . LEU A 1 123 ? -4.071 4.640 6.990 1.00 97.31 123 LEU A C 1
ATOM 974 O O . LEU A 1 123 ? -5.119 4.638 6.349 1.00 97.31 123 LEU A O 1
ATOM 978 N N . ALA A 1 124 ? -3.798 3.705 7.900 1.00 96.81 124 ALA A N 1
ATOM 979 C CA . ALA A 1 124 ? -4.700 2.604 8.221 1.00 96.81 124 ALA A CA 1
ATOM 980 C C . ALA A 1 124 ? -6.028 3.109 8.805 1.00 96.81 124 ALA A C 1
ATOM 982 O O . ALA A 1 124 ? -7.089 2.679 8.363 1.00 96.81 124 ALA A O 1
ATOM 983 N N . ALA A 1 125 ? -5.988 4.072 9.731 1.00 95.44 125 ALA A N 1
ATOM 984 C CA . ALA A 1 125 ? -7.184 4.668 10.324 1.00 95.44 125 ALA A CA 1
ATOM 985 C C . ALA A 1 125 ? -8.053 5.416 9.299 1.00 95.44 125 ALA A C 1
ATOM 987 O O . ALA A 1 125 ? -9.268 5.505 9.478 1.00 95.44 125 ALA A O 1
ATOM 988 N N . ARG A 1 126 ? -7.442 5.961 8.236 1.00 95.69 126 ARG A N 1
ATOM 989 C CA . ARG A 1 126 ? -8.165 6.590 7.121 1.00 95.69 126 ARG A CA 1
ATOM 990 C C . ARG A 1 126 ? -8.710 5.564 6.130 1.00 95.69 126 ARG A C 1
ATOM 992 O O . ARG A 1 126 ? -9.847 5.703 5.700 1.00 95.69 126 ARG A O 1
ATOM 999 N N . GLY A 1 127 ? -7.909 4.569 5.752 1.00 95.19 127 GLY A N 1
ATOM 1000 C CA . GLY A 1 127 ? -8.252 3.627 4.687 1.00 95.19 127 GLY A CA 1
ATOM 1001 C C . GLY A 1 127 ? -9.181 2.502 5.128 1.00 95.19 127 GLY A C 1
ATOM 1002 O O . GLY A 1 127 ? -10.035 2.071 4.354 1.00 95.19 127 GLY A O 1
ATOM 1003 N N . TRP A 1 128 ? -9.030 1.996 6.352 1.00 95.00 128 TRP A N 1
ATOM 1004 C CA . TRP A 1 128 ? -9.773 0.822 6.797 1.00 95.00 128 TRP A CA 1
ATOM 1005 C C . TRP A 1 128 ? -11.203 1.144 7.227 1.00 95.00 128 TRP A C 1
ATOM 1007 O O . TRP A 1 128 ? -11.484 2.221 7.757 1.00 95.00 128 TRP A O 1
ATOM 1017 N N . PRO A 1 129 ? -12.122 0.190 7.021 1.00 81.44 129 PRO A N 1
ATOM 1018 C CA . PRO A 1 129 ? -13.515 0.397 7.352 1.00 81.44 129 PRO A CA 1
ATOM 1019 C C . PRO A 1 129 ? -13.723 0.442 8.860 1.00 81.44 129 PRO A C 1
ATOM 1021 O O . PRO A 1 129 ? -13.155 -0.356 9.610 1.00 81.44 129 PRO A O 1
ATOM 1024 N N . LYS A 1 130 ? -14.623 1.328 9.284 1.00 80.31 130 LYS A N 1
ATOM 1025 C CA . LYS A 1 130 ? -15.138 1.355 10.658 1.00 80.31 130 LYS A CA 1
ATOM 1026 C C . LYS A 1 130 ? -16.250 0.324 10.883 1.00 80.31 130 LYS A C 1
ATOM 1028 O O . LYS A 1 130 ? -16.538 -0.002 12.032 1.00 80.31 130 LYS A O 1
ATOM 1033 N N . ASP A 1 131 ? -16.807 -0.202 9.790 1.00 80.31 131 ASP A N 1
ATOM 1034 C CA . ASP A 1 131 ? -17.999 -1.046 9.782 1.00 80.31 131 ASP A CA 1
ATOM 1035 C C . ASP A 1 131 ? -17.677 -2.504 9.446 1.00 80.31 131 ASP A C 1
ATOM 1037 O O . ASP A 1 131 ? -16.731 -2.814 8.724 1.00 80.31 131 ASP A O 1
ATOM 1041 N N . GLU A 1 132 ? -18.507 -3.410 9.952 1.00 70.94 132 GLU A N 1
ATOM 1042 C CA . GLU A 1 132 ? -18.222 -4.846 10.028 1.00 70.94 132 GLU A CA 1
ATOM 1043 C C . GLU A 1 132 ? -18.244 -5.566 8.674 1.00 70.94 132 GLU A C 1
ATOM 1045 O O . GLU A 1 132 ? -17.468 -6.496 8.447 1.00 70.94 132 GLU A O 1
ATOM 1050 N N . ALA A 1 133 ? -19.093 -5.117 7.745 1.00 73.44 133 ALA A N 1
ATOM 1051 C CA . ALA A 1 133 ? -19.402 -5.837 6.506 1.00 73.44 133 ALA A CA 1
ATOM 1052 C C . ALA A 1 133 ? -18.197 -6.049 5.567 1.00 73.44 133 ALA A C 1
ATOM 1054 O O . ALA A 1 133 ? -18.221 -6.933 4.714 1.00 73.44 133 ALA A O 1
ATOM 1055 N N . 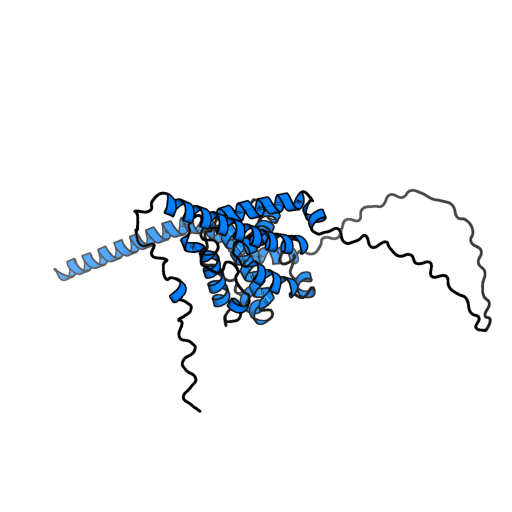SER A 1 134 ? -17.140 -5.257 5.722 1.00 71.81 134 SER A N 1
ATOM 1056 C CA . SER A 1 134 ? -15.962 -5.240 4.842 1.00 71.81 134 SER A CA 1
ATOM 1057 C C . SER A 1 134 ? -14.750 -5.983 5.415 1.00 71.81 134 SER A C 1
ATOM 1059 O O . SER A 1 134 ? -13.730 -6.117 4.741 1.00 71.81 134 SER A O 1
ATOM 1061 N N . TRP A 1 135 ? -14.840 -6.529 6.633 1.00 79.25 135 TRP A N 1
ATOM 1062 C CA . TRP A 1 135 ? -13.727 -7.262 7.255 1.00 79.25 135 TRP A CA 1
ATOM 1063 C C . TRP A 1 135 ? -13.657 -8.746 6.868 1.00 79.25 135 TRP A C 1
ATOM 1065 O O . TRP A 1 135 ? -12.640 -9.385 7.130 1.00 79.25 135 TRP A O 1
ATOM 1075 N N . ASN A 1 136 ? -14.682 -9.281 6.196 1.00 76.75 136 ASN A N 1
ATOM 1076 C CA . ASN A 1 136 ? -14.753 -10.700 5.822 1.00 76.75 136 ASN A CA 1
ATOM 1077 C C . ASN A 1 136 ? -13.934 -11.061 4.570 1.00 76.75 136 ASN A C 1
ATOM 1079 O O . ASN A 1 136 ? -13.715 -12.241 4.299 1.00 76.75 136 ASN A O 1
ATOM 1083 N N . SER A 1 137 ? -13.481 -10.082 3.782 1.00 80.38 137 SER A N 1
ATOM 1084 C CA . SER A 1 137 ? -12.620 -10.349 2.625 1.00 80.38 137 SER A CA 1
ATOM 1085 C C . SER A 1 137 ? -11.176 -10.623 3.050 1.00 80.38 137 SER A C 1
ATOM 1087 O O . SER A 1 137 ? -10.676 -9.993 3.984 1.00 80.38 137 SER A O 1
ATOM 1089 N N . SER A 1 138 ? -10.468 -11.494 2.319 1.00 89.00 138 SER A N 1
ATOM 1090 C CA . SER A 1 138 ? -9.019 -11.657 2.497 1.00 89.00 138 SER A CA 1
ATOM 1091 C C . SER A 1 138 ? -8.318 -10.309 2.323 1.00 89.00 138 SER A C 1
ATOM 1093 O O . SER A 1 138 ? -8.348 -9.727 1.240 1.00 89.00 138 SER A O 1
ATOM 1095 N N . PHE A 1 139 ? -7.683 -9.819 3.390 1.00 93.62 139 PHE A N 1
ATOM 1096 C CA . PHE A 1 139 ? -6.977 -8.537 3.383 1.00 93.62 139 PHE A CA 1
ATOM 1097 C C . PHE A 1 139 ? -5.734 -8.555 2.489 1.00 93.62 139 PHE A C 1
ATOM 1099 O O . PHE A 1 139 ? -5.346 -7.527 1.956 1.00 93.62 139 PHE A O 1
ATOM 1106 N N . ILE A 1 140 ? -5.088 -9.712 2.337 1.00 95.81 140 ILE A N 1
ATOM 1107 C CA . ILE A 1 140 ? -3.840 -9.823 1.585 1.00 95.81 140 ILE A CA 1
ATOM 1108 C C . ILE A 1 140 ? -4.156 -10.255 0.158 1.00 95.81 140 ILE A C 1
ATOM 1110 O O . ILE A 1 140 ? -4.684 -11.351 -0.060 1.00 95.81 140 ILE A O 1
ATOM 1114 N N . LEU A 1 141 ? -3.748 -9.446 -0.820 1.00 96.00 141 LEU A N 1
ATOM 1115 C CA . LEU A 1 141 ? -3.755 -9.871 -2.210 1.00 96.00 141 LEU A CA 1
ATOM 1116 C C . LEU A 1 141 ? -2.587 -10.827 -2.460 1.00 96.00 141 LEU A C 1
ATOM 1118 O O . LEU A 1 141 ? -1.409 -10.462 -2.380 1.00 96.00 141 LEU A O 1
ATOM 1122 N N . HIS A 1 142 ? -2.913 -12.079 -2.762 1.00 95.75 142 HIS A N 1
ATOM 1123 C CA . HIS A 1 142 ? -1.910 -13.064 -3.134 1.00 95.75 142 HIS A CA 1
ATOM 1124 C C . HIS A 1 142 ? -1.430 -12.824 -4.572 1.00 95.75 142 HIS A C 1
ATOM 1126 O O . HIS A 1 142 ? -2.262 -12.626 -5.455 1.00 95.75 142 HIS A O 1
ATOM 1132 N N . PRO A 1 143 ? -0.116 -12.916 -4.854 1.00 94.31 143 PRO A N 1
ATOM 1133 C CA . PRO A 1 143 ? 0.401 -12.744 -6.214 1.00 94.31 143 PRO A CA 1
ATOM 1134 C C . PRO A 1 143 ? -0.215 -13.701 -7.241 1.00 94.31 143 PRO A C 1
ATOM 1136 O O . PRO A 1 143 ? -0.385 -13.323 -8.391 1.00 94.31 143 PRO A O 1
ATOM 1139 N N . THR A 1 144 ? -0.609 -14.905 -6.818 1.00 94.69 144 THR A N 1
ATOM 1140 C CA . THR A 1 144 ? -1.272 -15.896 -7.679 1.00 94.69 144 THR A CA 1
ATOM 1141 C C . THR A 1 144 ? -2.625 -15.428 -8.206 1.00 94.69 144 THR A C 1
ATOM 1143 O O . THR A 1 144 ? -3.026 -15.844 -9.285 1.00 94.69 144 THR A O 1
ATOM 1146 N N . ALA A 1 145 ? -3.304 -14.512 -7.506 1.00 94.69 145 ALA A N 1
ATOM 1147 C CA . ALA A 1 145 ? -4.528 -13.894 -8.010 1.00 94.69 145 ALA A CA 1
ATOM 1148 C C . ALA A 1 145 ? -4.270 -13.033 -9.258 1.00 94.69 145 ALA A C 1
ATOM 1150 O O . ALA A 1 145 ? -5.177 -12.831 -10.050 1.00 94.69 145 ALA A O 1
ATOM 1151 N N . LEU A 1 146 ? -3.039 -12.543 -9.446 1.00 94.88 146 LEU A N 1
ATOM 1152 C CA . LEU A 1 146 ? -2.626 -11.768 -10.619 1.00 94.88 146 LEU A CA 1
ATOM 1153 C C . LEU A 1 146 ? -2.024 -12.645 -11.726 1.00 94.88 146 LEU A C 1
ATOM 1155 O O . LEU A 1 146 ? -1.776 -12.153 -12.829 1.00 94.88 146 LEU A O 1
ATOM 1159 N N . ASP A 1 147 ? -1.760 -13.923 -11.440 1.00 91.94 147 ASP A N 1
ATOM 1160 C CA . ASP A 1 147 ? -1.198 -14.880 -12.398 1.00 91.94 147 ASP A CA 1
ATOM 1161 C C . ASP A 1 147 ? -2.262 -15.376 -13.400 1.00 91.94 147 ASP A C 1
ATOM 1163 O O . ASP A 1 147 ? -1.927 -15.782 -14.513 1.00 91.94 147 ASP A O 1
ATOM 1167 N N . THR A 1 148 ? -3.547 -15.243 -13.057 1.00 91.88 148 THR A N 1
ATOM 1168 C CA . THR A 1 148 ? -4.688 -15.562 -13.933 1.00 91.88 148 THR A CA 1
ATOM 1169 C C . THR A 1 148 ? -4.953 -14.504 -15.004 1.00 91.88 148 THR A C 1
ATOM 1171 O O . THR A 1 148 ? -5.572 -14.803 -16.019 1.00 91.88 148 THR A O 1
ATOM 1174 N N . ALA A 1 149 ? -4.477 -13.273 -14.806 1.00 93.31 149 ALA A N 1
ATOM 1175 C CA . ALA A 1 149 ? -4.681 -12.186 -15.754 1.00 93.31 149 ALA A CA 1
ATOM 1176 C C . ALA A 1 149 ? -3.858 -12.404 -17.033 1.00 93.31 149 ALA A C 1
ATOM 1178 O O . ALA A 1 149 ? -2.635 -12.538 -16.978 1.00 93.31 149 ALA A O 1
ATOM 1179 N N . SER A 1 150 ? -4.511 -12.399 -18.192 1.00 88.94 150 SER A N 1
ATOM 1180 C CA . SER A 1 150 ? -3.847 -12.501 -19.499 1.00 88.94 150 SER A CA 1
ATOM 1181 C C . SER A 1 150 ? -3.348 -11.147 -20.000 1.00 88.94 150 SER A C 1
ATOM 1183 O O . SER A 1 150 ? -2.411 -11.089 -20.790 1.00 88.94 150 SER A O 1
ATOM 1185 N N . HIS A 1 151 ? -3.954 -10.054 -19.525 1.00 88.44 151 HIS A N 1
ATOM 1186 C CA . HIS A 1 151 ? -3.686 -8.705 -20.015 1.00 88.44 151 HIS A CA 1
ATOM 1187 C C . HIS A 1 151 ? -3.385 -7.716 -18.874 1.00 88.44 151 HIS A C 1
ATOM 1189 O O . HIS A 1 151 ? -3.954 -7.840 -17.785 1.00 88.44 151 HIS A O 1
ATOM 1195 N N . PRO A 1 152 ? -2.565 -6.678 -19.127 1.00 86.62 152 PRO A N 1
ATOM 1196 C CA . PRO A 1 152 ? -2.296 -5.574 -18.200 1.00 86.62 152 PRO A CA 1
ATOM 1197 C C . PRO A 1 152 ? -3.522 -4.977 -17.502 1.00 86.62 152 PRO A C 1
ATOM 1199 O O . PRO A 1 152 ? -3.506 -4.768 -16.288 1.00 86.62 152 PRO A O 1
ATOM 1202 N N . HIS A 1 153 ? -4.591 -4.720 -18.259 1.00 88.81 153 HIS A N 1
ATOM 1203 C CA . HIS A 1 153 ? -5.804 -4.097 -17.729 1.00 88.81 153 HIS A CA 1
ATOM 1204 C C . HIS A 1 153 ? -6.490 -4.980 -16.678 1.00 88.81 153 HIS A C 1
ATOM 1206 O O . HIS A 1 153 ? -6.932 -4.464 -15.658 1.00 88.81 153 HIS A O 1
ATOM 1212 N N . GLN A 1 154 ? -6.488 -6.305 -16.857 1.00 92.75 154 GLN A N 1
ATOM 1213 C CA . GLN A 1 154 ? -7.089 -7.248 -15.906 1.00 92.75 154 GLN A CA 1
ATOM 1214 C C . GLN A 1 154 ? -6.340 -7.249 -14.568 1.00 92.75 154 GLN A C 1
ATOM 1216 O O . GLN A 1 154 ? -6.958 -7.303 -13.509 1.00 92.75 154 GLN A O 1
ATOM 1221 N N . ILE A 1 155 ? -5.005 -7.132 -14.594 1.00 93.31 155 ILE A N 1
ATOM 1222 C CA . ILE A 1 155 ? -4.203 -6.979 -13.368 1.00 93.31 155 ILE A CA 1
ATOM 1223 C C . ILE A 1 155 ? -4.656 -5.729 -12.614 1.00 93.31 155 ILE A C 1
ATOM 1225 O O . ILE A 1 155 ? -4.869 -5.779 -11.404 1.00 93.31 155 ILE A O 1
ATOM 1229 N N . LEU A 1 156 ? -4.826 -4.612 -13.324 1.00 93.38 156 LEU A N 1
ATOM 1230 C CA . LEU A 1 156 ? -5.259 -3.363 -12.715 1.00 93.38 156 LEU A CA 1
ATOM 1231 C C . LEU A 1 156 ? -6.690 -3.443 -12.173 1.00 93.38 156 LEU A C 1
ATOM 1233 O O . LEU A 1 156 ? -6.942 -2.942 -11.081 1.00 93.38 156 LEU A O 1
ATOM 1237 N N . GLU A 1 157 ? -7.608 -4.099 -12.879 1.00 94.06 157 GLU A N 1
ATOM 1238 C CA . GLU A 1 157 ? -8.971 -4.340 -12.396 1.00 94.06 157 GLU A CA 1
ATOM 1239 C C . GLU A 1 157 ? -8.979 -5.151 -11.098 1.00 94.06 157 GLU A C 1
ATOM 1241 O O . GLU A 1 157 ? -9.664 -4.768 -10.149 1.00 94.06 157 GLU A O 1
ATOM 1246 N N . ILE A 1 158 ? -8.169 -6.213 -11.013 1.00 95.62 158 ILE A N 1
ATOM 1247 C CA . ILE A 1 158 ? -8.025 -7.017 -9.790 1.00 95.62 158 ILE A CA 1
ATOM 1248 C C . ILE A 1 158 ? -7.465 -6.161 -8.647 1.00 95.62 158 ILE A C 1
ATOM 1250 O O . ILE A 1 158 ? -7.979 -6.219 -7.528 1.00 95.62 158 ILE A O 1
ATOM 1254 N N . LEU A 1 159 ? -6.446 -5.338 -8.918 1.00 96.19 159 LEU A N 1
ATOM 1255 C CA . LEU A 1 159 ? -5.866 -4.426 -7.928 1.00 96.19 159 LEU A CA 1
ATOM 1256 C C . LEU A 1 159 ? -6.893 -3.389 -7.440 1.00 96.19 159 LEU A C 1
ATOM 1258 O O . LEU A 1 159 ? -7.072 -3.231 -6.234 1.00 96.19 159 LEU A O 1
ATOM 1262 N N . ILE A 1 160 ? -7.606 -2.719 -8.352 1.00 95.94 160 ILE A N 1
ATOM 1263 C CA . ILE A 1 160 ? -8.652 -1.733 -8.031 1.00 95.94 160 ILE A CA 1
ATOM 1264 C C . ILE A 1 160 ? -9.770 -2.381 -7.217 1.00 95.94 160 ILE A C 1
ATOM 1266 O O . ILE A 1 160 ? -10.195 -1.829 -6.200 1.00 95.94 160 ILE A O 1
ATOM 1270 N N . TYR A 1 161 ? -10.250 -3.546 -7.655 1.00 94.94 161 TYR A N 1
ATOM 1271 C CA . TYR A 1 161 ? -11.292 -4.283 -6.955 1.00 94.94 161 TYR A CA 1
ATOM 1272 C C . TYR A 1 161 ? -10.849 -4.622 -5.532 1.00 94.94 161 TYR A C 1
ATOM 1274 O O . TYR A 1 161 ? -11.577 -4.337 -4.584 1.00 94.94 161 TYR A O 1
ATOM 1282 N N . HIS A 1 162 ? -9.634 -5.150 -5.369 1.00 95.50 162 HIS A N 1
ATOM 1283 C CA . HIS A 1 162 ? -9.091 -5.470 -4.056 1.00 95.50 162 HIS A CA 1
ATOM 1284 C C . HIS A 1 162 ? -8.977 -4.231 -3.158 1.00 95.50 162 HIS A C 1
ATOM 1286 O O . HIS A 1 162 ? -9.493 -4.268 -2.045 1.00 95.50 162 HIS A O 1
ATOM 1292 N N . ALA A 1 163 ? -8.400 -3.124 -3.643 1.00 95.62 163 ALA A N 1
ATOM 1293 C CA . ALA A 1 163 ? -8.271 -1.883 -2.869 1.00 95.62 163 ALA A CA 1
ATOM 1294 C C . ALA A 1 163 ? -9.623 -1.331 -2.393 1.00 95.62 163 ALA A C 1
ATOM 1296 O O . ALA A 1 163 ? -9.735 -0.845 -1.268 1.00 95.62 163 ALA A O 1
ATOM 1297 N N . ARG A 1 164 ? -10.672 -1.429 -3.218 1.00 93.88 164 ARG A N 1
ATOM 1298 C CA . ARG A 1 164 ? -12.030 -1.013 -2.825 1.00 93.88 164 ARG A CA 1
ATOM 1299 C C . ARG A 1 164 ? -12.585 -1.840 -1.670 1.00 93.88 164 ARG A C 1
ATOM 1301 O O . ARG A 1 164 ? -13.317 -1.304 -0.846 1.00 93.88 164 ARG A O 1
ATOM 1308 N N . GLN A 1 165 ? -12.249 -3.127 -1.615 1.00 92.44 165 GLN A N 1
ATOM 1309 C CA . GLN A 1 165 ? -12.689 -4.019 -0.541 1.00 92.44 165 GLN A CA 1
ATOM 1310 C C . GLN A 1 165 ? -11.835 -3.851 0.723 1.00 92.44 165 GLN A C 1
ATOM 1312 O O . GLN A 1 165 ? -12.370 -3.781 1.827 1.00 92.44 165 GLN A O 1
ATOM 1317 N N . SER A 1 166 ? -10.509 -3.767 0.579 1.00 92.38 166 SER A N 1
ATOM 1318 C CA . SER A 1 166 ? -9.573 -3.735 1.708 1.00 92.38 166 SER A CA 1
ATOM 1319 C C . SER A 1 166 ? -9.470 -2.357 2.371 1.00 92.38 166 SER A C 1
ATOM 1321 O O . SER A 1 166 ? -9.264 -2.275 3.588 1.00 92.38 166 SER A O 1
ATOM 1323 N N . THR A 1 167 ? -9.645 -1.286 1.592 1.00 93.69 167 THR A N 1
ATOM 1324 C CA . THR A 1 167 ? -9.513 0.113 2.024 1.00 93.69 167 THR A CA 1
ATOM 1325 C C . THR A 1 167 ? -10.665 1.003 1.527 1.00 93.69 167 THR A C 1
ATOM 1327 O O . THR A 1 167 ? -10.436 1.947 0.768 1.00 93.69 167 THR A O 1
ATOM 1330 N N . PRO A 1 168 ? -11.920 0.744 1.939 1.00 93.50 168 PRO A N 1
ATOM 1331 C CA . PRO A 1 168 ? -13.079 1.509 1.471 1.00 93.50 168 PRO A CA 1
ATOM 1332 C C . PRO A 1 168 ? -13.074 2.980 1.915 1.00 93.50 168 PRO A C 1
ATOM 1334 O O . PRO A 1 168 ? -13.829 3.778 1.369 1.00 93.50 168 PRO A O 1
ATOM 1337 N N . GLY A 1 169 ? -12.243 3.355 2.894 1.00 92.31 169 GLY A N 1
ATOM 1338 C CA . GLY A 1 169 ? -12.069 4.747 3.308 1.00 92.31 169 GLY A CA 1
ATOM 1339 C C . GLY A 1 169 ? -11.257 5.597 2.325 1.00 92.31 169 GLY A C 1
ATOM 1340 O O . GLY A 1 169 ? -11.202 6.815 2.481 1.00 92.31 169 GLY A O 1
ATOM 1341 N N . PHE A 1 170 ? -10.639 4.984 1.310 1.00 95.19 170 PHE A N 1
ATOM 1342 C CA . PHE A 1 170 ? -9.935 5.701 0.252 1.00 95.19 170 PHE A CA 1
ATOM 1343 C C . PHE A 1 170 ? -10.767 5.852 -1.028 1.00 95.19 170 PHE A C 1
ATOM 1345 O O . PHE A 1 170 ? -11.563 4.987 -1.395 1.00 95.19 170 PHE A O 1
ATOM 1352 N N . GLU A 1 171 ? -10.519 6.935 -1.770 1.00 9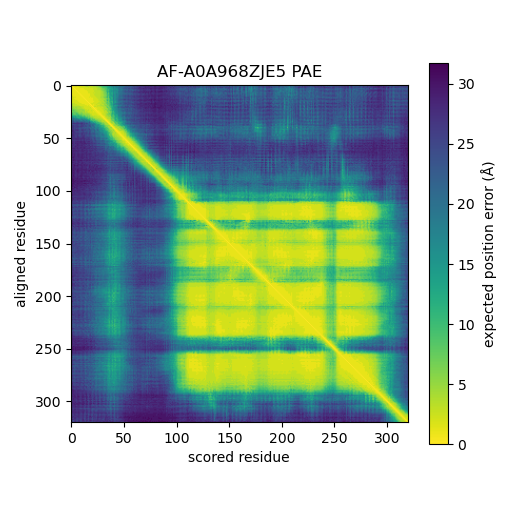4.50 171 GLU A N 1
ATOM 1353 C CA . GLU A 1 171 ? -11.150 7.184 -3.068 1.00 94.50 171 GLU A CA 1
ATOM 1354 C C . GLU A 1 171 ? -10.423 6.416 -4.188 1.00 94.50 171 GLU A C 1
ATOM 1356 O O . GLU A 1 171 ? -9.470 6.895 -4.813 1.00 94.50 171 GLU A O 1
ATOM 1361 N N . VAL A 1 172 ? -10.884 5.192 -4.462 1.00 93.12 172 VAL A N 1
ATOM 1362 C CA . VAL A 1 172 ? -10.327 4.336 -5.522 1.00 93.12 172 VAL A CA 1
ATOM 1363 C C . VAL A 1 172 ? -11.040 4.587 -6.860 1.00 93.12 172 VAL A C 1
ATOM 1365 O O . VAL A 1 172 ? -12.020 3.916 -7.221 1.00 93.12 172 VAL A O 1
ATOM 1368 N N . SER A 1 173 ? -10.530 5.565 -7.610 1.00 91.00 173 SER A N 1
ATOM 1369 C CA . SER A 1 173 ? -10.977 5.881 -8.975 1.00 91.00 173 SER A CA 1
ATOM 1370 C C . SER A 1 173 ? -10.461 4.885 -10.019 1.00 91.00 173 SER A C 1
ATOM 1372 O O . SER A 1 173 ? -9.598 4.051 -9.746 1.00 91.00 173 SER A O 1
ATOM 1374 N N . GLN A 1 174 ? -11.001 4.971 -11.239 1.00 87.50 174 GLN A N 1
ATOM 1375 C CA . GLN A 1 174 ? -10.443 4.258 -12.386 1.00 87.50 174 GLN A CA 1
ATOM 1376 C C . GLN A 1 174 ? -9.018 4.761 -12.650 1.00 87.50 174 GLN A C 1
ATOM 1378 O O . GLN A 1 174 ? -8.806 5.950 -12.885 1.00 87.50 174 GLN A O 1
ATOM 1383 N N . CYS A 1 175 ? -8.048 3.853 -12.589 1.00 83.75 175 CYS A N 1
ATOM 1384 C CA . CYS A 1 175 ? -6.667 4.144 -12.940 1.00 83.75 175 CYS A CA 1
ATOM 1385 C C . CYS A 1 175 ? -6.485 3.948 -14.448 1.00 83.75 175 CYS A C 1
ATOM 1387 O O . CYS A 1 175 ? -6.878 2.921 -14.999 1.00 83.75 175 CYS A O 1
ATOM 1389 N N . VAL A 1 176 ? -5.876 4.924 -15.120 1.00 82.44 176 VAL A N 1
ATOM 1390 C CA . VAL A 1 176 ? -5.488 4.796 -16.530 1.00 82.44 176 VAL A CA 1
ATOM 1391 C C . VAL A 1 176 ? -4.035 4.338 -16.586 1.00 82.44 176 VAL A C 1
ATOM 1393 O O . VAL A 1 176 ? -3.149 5.009 -16.056 1.00 82.44 176 VAL A O 1
ATOM 1396 N N . LEU A 1 177 ? -3.798 3.184 -17.209 1.00 76.00 177 LEU A N 1
ATOM 1397 C CA . LEU A 1 177 ? -2.459 2.656 -17.455 1.00 76.00 177 LEU A CA 1
ATOM 1398 C C . LEU A 1 177 ? -1.740 3.498 -18.522 1.00 76.00 177 LEU A C 1
ATOM 1400 O O . LEU A 1 177 ? -2.275 3.685 -19.615 1.00 76.00 177 LEU A O 1
ATOM 1404 N N . PRO A 1 178 ? -0.507 3.961 -18.264 1.00 76.56 178 PRO A N 1
ATOM 1405 C CA . PRO A 1 178 ? 0.380 4.425 -19.322 1.00 76.56 178 PRO A CA 1
ATOM 1406 C C . PRO A 1 178 ? 0.656 3.290 -20.317 1.00 76.56 178 PRO A C 1
ATOM 1408 O O . PRO A 1 178 ? 1.028 2.192 -19.905 1.00 76.56 178 PRO A O 1
ATOM 1411 N N . SER A 1 179 ? 0.566 3.558 -21.622 1.00 76.38 179 SER A N 1
ATOM 1412 C CA . SER A 1 179 ? 0.871 2.573 -22.679 1.00 76.38 179 SER A CA 1
ATOM 1413 C C . SER A 1 179 ? 2.295 2.006 -22.587 1.00 76.38 179 SER A C 1
ATOM 1415 O O . SER A 1 179 ? 2.564 0.882 -22.998 1.00 76.38 179 SER A O 1
ATOM 1417 N N . THR A 1 180 ? 3.221 2.748 -21.976 1.00 75.62 180 THR A N 1
ATOM 1418 C CA . THR A 1 180 ? 4.602 2.312 -21.733 1.00 75.62 180 THR A CA 1
ATOM 1419 C C . THR A 1 180 ? 4.723 1.146 -20.750 1.00 75.62 180 THR A C 1
ATOM 1421 O O . THR A 1 180 ? 5.742 0.461 -20.763 1.00 75.62 180 THR A O 1
ATOM 1424 N N . LEU A 1 181 ? 3.719 0.902 -19.902 1.00 74.50 181 LEU A N 1
ATOM 1425 C CA . LEU A 1 181 ? 3.728 -0.211 -18.948 1.00 74.50 181 LEU A CA 1
ATOM 1426 C C . LEU A 1 181 ? 3.355 -1.547 -19.597 1.00 74.50 181 LEU A C 1
ATOM 1428 O O . LEU A 1 181 ? 3.750 -2.590 -19.078 1.00 74.50 181 LEU A O 1
ATOM 1432 N N . GLU A 1 182 ? 2.663 -1.536 -20.737 1.00 77.50 182 GLU A N 1
ATOM 1433 C CA . GLU A 1 182 ? 2.262 -2.764 -21.431 1.00 77.50 182 GLU A CA 1
ATOM 1434 C C . GLU A 1 182 ? 3.474 -3.572 -21.899 1.00 77.50 182 GLU A C 1
ATOM 1436 O O . GLU A 1 182 ? 3.543 -4.776 -21.660 1.00 77.50 182 GLU A O 1
ATOM 1441 N N . SER A 1 183 ? 4.486 -2.910 -22.466 1.00 76.19 183 SER A N 1
ATOM 1442 C CA . SER A 1 183 ? 5.713 -3.582 -22.909 1.00 76.19 183 SER A CA 1
ATOM 1443 C C . SER A 1 183 ? 6.550 -4.125 -21.743 1.00 76.19 183 SER A C 1
ATOM 1445 O O . SER A 1 183 ? 7.165 -5.184 -21.860 1.00 76.19 183 SER A O 1
ATOM 1447 N N . VAL A 1 184 ? 6.540 -3.448 -20.589 1.00 74.69 184 VAL A N 1
ATOM 1448 C CA . VAL A 1 184 ? 7.245 -3.899 -19.373 1.00 74.69 184 VAL A CA 1
ATOM 1449 C C . VAL A 1 184 ? 6.561 -5.122 -18.754 1.00 74.69 184 VAL A C 1
ATOM 1451 O O . VAL A 1 184 ? 7.241 -6.017 -18.246 1.00 74.69 184 VAL A O 1
ATOM 1454 N N . LEU A 1 185 ? 5.227 -5.186 -18.818 1.00 75.31 185 LEU A N 1
ATOM 1455 C CA . LEU A 1 185 ? 4.438 -6.306 -18.297 1.00 75.31 185 LEU A CA 1
ATOM 1456 C C . LEU A 1 185 ? 4.755 -7.627 -18.998 1.00 75.31 185 LEU A C 1
ATOM 1458 O O . LEU A 1 185 ? 4.814 -8.656 -18.324 1.00 75.31 185 LEU A O 1
ATOM 1462 N N . VAL A 1 186 ? 5.016 -7.588 -20.307 1.00 77.94 186 VAL A N 1
ATOM 1463 C CA . VAL A 1 186 ? 5.362 -8.777 -21.100 1.00 77.94 186 VAL A CA 1
ATOM 1464 C C . VAL A 1 186 ? 6.706 -9.366 -20.659 1.00 77.94 186 VAL A C 1
ATOM 1466 O O . VAL A 1 186 ? 6.815 -10.574 -20.465 1.00 77.94 186 VAL A O 1
ATOM 1469 N N . SER A 1 187 ? 7.717 -8.525 -20.434 1.00 82.06 187 SER A N 1
ATOM 1470 C CA . SER A 1 187 ? 9.080 -8.993 -20.138 1.00 82.06 187 SER A CA 1
ATOM 1471 C C . SER A 1 187 ? 9.317 -9.321 -18.659 1.00 82.06 187 SER A C 1
ATOM 1473 O O . SER A 1 187 ? 10.114 -10.201 -18.336 1.00 82.06 187 SER A O 1
ATOM 1475 N N . HIS A 1 188 ? 8.644 -8.622 -17.736 1.00 86.25 188 HIS A N 1
ATOM 1476 C CA . HIS A 1 188 ? 8.906 -8.730 -16.297 1.00 86.25 188 HIS A CA 1
ATOM 1477 C C . HIS A 1 188 ? 7.624 -8.694 -15.463 1.00 86.25 188 HIS A C 1
ATOM 1479 O O . HIS A 1 188 ? 7.418 -7.788 -14.654 1.00 86.25 188 HIS A O 1
ATOM 1485 N N . ARG A 1 189 ? 6.787 -9.730 -15.601 1.00 88.19 189 ARG A N 1
ATOM 1486 C CA . ARG A 1 189 ? 5.461 -9.816 -14.966 1.00 88.19 189 ARG A CA 1
ATOM 1487 C C . ARG A 1 189 ? 5.435 -9.403 -13.488 1.00 88.19 189 ARG A C 1
ATOM 1489 O O . ARG A 1 189 ? 4.658 -8.532 -13.116 1.00 88.19 189 ARG A O 1
ATOM 1496 N N . LEU A 1 190 ? 6.298 -9.978 -12.644 1.00 90.62 190 LEU A N 1
ATOM 1497 C CA . LEU A 1 190 ? 6.312 -9.683 -11.200 1.00 90.62 190 LEU A CA 1
ATOM 1498 C C . LEU A 1 190 ? 6.748 -8.240 -10.895 1.00 90.62 190 LEU A C 1
ATOM 1500 O O . LEU A 1 190 ? 6.139 -7.574 -10.061 1.00 90.62 190 LEU A O 1
ATOM 1504 N N . GLY A 1 191 ? 7.790 -7.743 -11.569 1.00 88.25 191 GLY A N 1
ATOM 1505 C CA . GLY A 1 191 ? 8.259 -6.364 -11.389 1.00 88.25 191 GLY A CA 1
ATOM 1506 C C . GLY A 1 191 ? 7.211 -5.350 -11.846 1.00 88.25 191 GLY A C 1
ATOM 1507 O O . GLY A 1 191 ? 6.972 -4.344 -11.182 1.00 88.25 191 GLY A O 1
ATOM 1508 N N . ALA A 1 192 ? 6.515 -5.662 -12.933 1.00 88.56 192 ALA A N 1
ATOM 1509 C CA . ALA A 1 192 ? 5.441 -4.842 -13.449 1.00 88.56 192 ALA A CA 1
ATOM 1510 C C . ALA A 1 192 ? 4.191 -4.863 -12.549 1.00 88.56 192 ALA A C 1
ATOM 1512 O O . ALA A 1 192 ? 3.615 -3.809 -12.304 1.00 88.56 192 ALA A O 1
ATOM 1513 N N . GLN A 1 193 ? 3.819 -6.004 -11.957 1.00 92.44 193 GLN A N 1
ATOM 1514 C CA . GLN A 1 193 ? 2.774 -6.061 -10.921 1.00 92.44 193 GLN A CA 1
ATOM 1515 C C . GLN A 1 193 ? 3.109 -5.157 -9.719 1.00 92.44 193 GLN A C 1
ATOM 1517 O O . GLN A 1 193 ? 2.232 -4.448 -9.219 1.00 92.44 193 GLN A O 1
ATOM 1522 N N . ALA A 1 194 ? 4.371 -5.138 -9.272 1.00 93.00 194 ALA A N 1
ATOM 1523 C CA . ALA A 1 194 ? 4.819 -4.247 -8.199 1.00 93.00 194 ALA A CA 1
ATOM 1524 C C . ALA A 1 194 ? 4.730 -2.762 -8.602 1.00 93.00 194 ALA A C 1
ATOM 1526 O O . ALA A 1 194 ? 4.216 -1.953 -7.829 1.00 93.00 194 ALA A O 1
ATOM 1527 N N . LEU A 1 195 ? 5.153 -2.415 -9.825 1.00 90.88 195 LEU A N 1
ATOM 1528 C CA . LEU A 1 195 ? 5.020 -1.062 -10.381 1.00 90.88 195 LEU A CA 1
ATOM 1529 C C . LEU A 1 195 ? 3.563 -0.603 -10.463 1.00 90.88 195 LEU A C 1
ATOM 1531 O O . LEU A 1 195 ? 3.251 0.506 -10.037 1.00 90.88 195 LEU A O 1
ATOM 1535 N N . LEU A 1 196 ? 2.668 -1.453 -10.973 1.00 92.56 196 LEU A N 1
ATOM 1536 C CA . LEU A 1 196 ? 1.242 -1.141 -11.077 1.00 92.56 196 LEU A CA 1
ATOM 1537 C C . LEU A 1 196 ? 0.600 -0.946 -9.711 1.00 92.56 196 LEU A C 1
ATOM 1539 O O . LEU A 1 196 ? -0.156 0.003 -9.525 1.00 92.56 196 LEU A O 1
ATOM 1543 N N . SER A 1 197 ? 0.942 -1.802 -8.746 1.00 95.25 197 SER A N 1
ATOM 1544 C CA . SER A 1 197 ? 0.459 -1.658 -7.371 1.00 95.25 197 SER A CA 1
ATOM 1545 C C . SER A 1 197 ? 0.885 -0.305 -6.788 1.00 95.25 197 SER A C 1
ATOM 1547 O O . SER A 1 197 ? 0.065 0.394 -6.198 1.00 95.25 197 SER A O 1
ATOM 1549 N N . ARG A 1 198 ? 2.147 0.105 -7.001 1.00 94.50 198 ARG A N 1
ATOM 1550 C CA . ARG A 1 198 ? 2.672 1.393 -6.508 1.00 94.50 198 ARG A CA 1
ATOM 1551 C C . ARG A 1 198 ? 1.977 2.574 -7.183 1.00 94.50 198 ARG A C 1
ATOM 1553 O O . ARG A 1 198 ? 1.523 3.483 -6.495 1.00 94.50 198 ARG A O 1
ATOM 1560 N N . ALA A 1 199 ? 1.872 2.544 -8.510 1.00 92.75 199 ALA A N 1
ATOM 1561 C CA . ALA A 1 199 ? 1.222 3.598 -9.285 1.00 92.75 199 ALA A CA 1
ATOM 1562 C C . ALA A 1 199 ? -0.250 3.772 -8.882 1.00 92.75 199 ALA A C 1
ATOM 1564 O O . ALA A 1 199 ? -0.724 4.898 -8.730 1.00 92.75 199 ALA A O 1
ATOM 1565 N N . LEU A 1 200 ? -0.958 2.663 -8.639 1.00 95.38 200 LEU A N 1
ATOM 1566 C CA . LEU A 1 200 ? -2.323 2.703 -8.130 1.00 95.38 200 LEU A CA 1
ATOM 1567 C C . LEU A 1 200 ? -2.381 3.353 -6.741 1.00 95.38 200 LEU A C 1
ATOM 1569 O O . LEU A 1 200 ? -3.203 4.238 -6.528 1.00 95.38 200 LEU A O 1
ATOM 1573 N N . CYS A 1 201 ? -1.499 2.979 -5.810 1.00 97.06 201 CYS A N 1
ATOM 1574 C CA . CYS A 1 201 ? -1.451 3.593 -4.479 1.00 97.06 201 CYS A CA 1
ATOM 1575 C C . CYS A 1 201 ? -1.182 5.100 -4.526 1.00 97.06 201 CYS A C 1
ATOM 1577 O O . CYS A 1 201 ? -1.811 5.847 -3.779 1.00 97.06 201 CYS A O 1
ATOM 1579 N N . GLN A 1 202 ? -0.317 5.561 -5.430 1.00 95.06 202 GLN A N 1
ATOM 1580 C CA . GLN A 1 202 ? -0.075 6.989 -5.630 1.00 95.06 202 GLN A CA 1
ATOM 1581 C C . GLN A 1 202 ? -1.361 7.718 -6.050 1.00 95.06 202 GLN A C 1
ATOM 1583 O O . GLN A 1 202 ? -1.699 8.759 -5.488 1.00 95.06 202 GLN A O 1
ATOM 1588 N N . GLN A 1 203 ? -2.122 7.146 -6.990 1.00 94.75 203 GLN A N 1
ATOM 1589 C CA . GLN A 1 203 ? -3.414 7.705 -7.396 1.00 94.75 203 GLN A CA 1
ATOM 1590 C C . GLN A 1 203 ? -4.448 7.663 -6.269 1.00 94.75 203 GLN A C 1
ATOM 1592 O O . GLN A 1 203 ? -5.187 8.626 -6.089 1.00 94.75 203 GLN A O 1
ATOM 1597 N N . ILE A 1 204 ? -4.499 6.576 -5.494 1.00 95.88 204 ILE A N 1
ATOM 1598 C CA . ILE A 1 204 ? -5.395 6.447 -4.338 1.00 95.88 204 ILE A CA 1
ATOM 1599 C C . ILE A 1 204 ? -5.125 7.568 -3.325 1.00 95.88 204 ILE A C 1
ATOM 1601 O O . ILE A 1 204 ? -6.065 8.237 -2.890 1.00 95.88 204 ILE A O 1
ATOM 1605 N N . LEU A 1 205 ? -3.856 7.816 -2.980 1.00 96.31 205 LEU A N 1
ATOM 1606 C CA . LEU A 1 205 ? -3.476 8.897 -2.066 1.00 96.31 205 LEU A CA 1
ATOM 1607 C C . LEU A 1 205 ? -3.827 10.273 -2.639 1.00 96.31 205 LEU A C 1
ATOM 1609 O O . LEU A 1 205 ? -4.408 11.101 -1.936 1.00 96.31 205 LEU A O 1
ATOM 1613 N N . GLN A 1 206 ? -3.548 10.490 -3.926 1.00 95.06 206 GLN A N 1
ATOM 1614 C CA . GLN A 1 206 ? -3.872 11.737 -4.611 1.00 95.06 206 GLN A CA 1
ATOM 1615 C C . GLN A 1 206 ? -5.376 12.025 -4.608 1.00 95.06 206 GLN A C 1
ATOM 1617 O O . GLN A 1 206 ? -5.786 13.132 -4.259 1.00 95.06 206 GLN A O 1
ATOM 1622 N N . ASN A 1 207 ? -6.196 11.041 -4.977 1.00 95.06 207 ASN A N 1
ATOM 1623 C CA . ASN A 1 207 ? -7.650 11.190 -5.018 1.00 95.06 207 ASN A CA 1
ATOM 1624 C C . ASN A 1 207 ? -8.226 11.404 -3.618 1.00 95.06 207 ASN A C 1
ATOM 1626 O O . ASN A 1 207 ? -9.107 12.233 -3.437 1.00 95.06 207 ASN A O 1
ATOM 1630 N N . SER A 1 208 ? -7.647 10.745 -2.614 1.00 95.38 208 SER A N 1
ATOM 1631 C CA . SER A 1 208 ? -8.047 10.893 -1.212 1.00 95.38 208 SER A CA 1
ATOM 1632 C C . SER A 1 208 ? -7.564 12.206 -0.567 1.00 95.38 208 SER A C 1
ATOM 1634 O O . SER A 1 208 ? -7.762 12.406 0.631 1.00 95.38 208 SER A O 1
ATOM 1636 N N . GLY A 1 209 ? -6.898 13.094 -1.318 1.00 96.00 209 GLY A N 1
ATOM 1637 C CA . GLY A 1 209 ? -6.381 14.366 -0.804 1.00 96.00 209 GLY A CA 1
ATOM 1638 C C . GLY A 1 209 ? -5.261 14.202 0.230 1.00 96.00 209 GLY A C 1
ATOM 1639 O O . GLY A 1 209 ? -5.104 15.052 1.103 1.00 96.00 209 GLY A O 1
ATOM 1640 N N . LEU A 1 210 ? -4.503 13.103 0.159 1.00 94.94 210 LEU A N 1
ATOM 1641 C CA . LEU A 1 210 ? -3.435 12.750 1.104 1.00 94.94 210 LEU A CA 1
ATOM 1642 C C . LEU A 1 210 ? -2.038 13.145 0.617 1.00 94.94 210 LEU A C 1
ATOM 1644 O O . LEU A 1 210 ? -1.045 12.765 1.229 1.00 94.94 210 LEU A O 1
ATOM 1648 N N . ASN A 1 211 ? -1.950 13.912 -0.469 1.00 92.31 211 ASN A N 1
ATOM 1649 C CA . ASN A 1 211 ? -0.674 14.398 -0.971 1.00 92.31 211 ASN A CA 1
ATOM 1650 C C . ASN A 1 211 ? -0.114 15.502 -0.065 1.00 92.31 211 ASN A C 1
ATOM 1652 O O . ASN A 1 211 ? -0.763 16.509 0.216 1.00 92.31 211 ASN A O 1
ATOM 1656 N N . GLN A 1 212 ? 1.133 15.321 0.331 1.00 92.69 212 GLN A N 1
ATOM 1657 C CA . GLN A 1 212 ? 1.987 16.283 1.002 1.00 92.69 212 GLN A CA 1
ATOM 1658 C C . GLN A 1 212 ? 2.714 17.181 -0.011 1.00 92.69 212 GLN A C 1
ATOM 1660 O O . GLN A 1 212 ? 2.780 16.894 -1.208 1.00 92.69 212 GLN A O 1
ATOM 1665 N N . GLN A 1 213 ? 3.287 18.284 0.471 1.00 94.06 213 GLN A N 1
ATOM 1666 C CA . GLN A 1 213 ? 4.127 19.160 -0.356 1.00 94.06 213 GLN A CA 1
ATOM 1667 C C . GLN A 1 213 ? 5.505 18.540 -0.634 1.00 94.06 213 GLN A C 1
ATOM 1669 O O . GLN A 1 213 ? 6.082 18.768 -1.696 1.00 94.06 213 GLN A O 1
ATOM 1674 N N . ASP A 1 214 ? 6.024 17.742 0.303 1.00 95.75 214 ASP A N 1
ATOM 1675 C CA . ASP A 1 214 ? 7.302 17.050 0.153 1.00 95.75 214 ASP A CA 1
ATOM 1676 C C . ASP A 1 214 ? 7.132 15.781 -0.695 1.00 95.75 214 ASP A C 1
ATOM 1678 O O . ASP A 1 214 ? 6.442 14.830 -0.317 1.00 95.75 214 ASP A O 1
ATOM 1682 N N . VAL A 1 215 ? 7.806 15.761 -1.846 1.00 93.12 215 VAL A N 1
ATOM 1683 C CA . VAL A 1 215 ? 7.818 14.629 -2.780 1.00 93.12 215 VAL A CA 1
ATOM 1684 C C . VAL A 1 215 ? 8.350 13.359 -2.113 1.00 93.12 215 VAL A C 1
ATOM 1686 O O . VAL A 1 215 ? 7.805 12.281 -2.322 1.00 93.12 215 VAL A O 1
ATOM 1689 N N . THR A 1 216 ? 9.378 13.465 -1.274 1.00 93.56 216 THR A N 1
ATOM 1690 C CA . THR A 1 216 ? 9.980 12.308 -0.598 1.00 93.56 216 THR A CA 1
ATOM 1691 C C . THR A 1 216 ? 8.997 11.674 0.378 1.00 93.56 216 THR A C 1
ATOM 1693 O O . THR A 1 216 ? 8.912 10.448 0.460 1.00 93.56 216 THR A O 1
ATOM 1696 N N . LEU A 1 217 ? 8.235 12.495 1.106 1.00 94.94 217 LEU A N 1
ATOM 1697 C CA . LEU A 1 217 ? 7.210 12.001 2.022 1.00 94.94 217 LEU A CA 1
ATOM 1698 C C . LEU A 1 217 ? 6.037 11.373 1.265 1.00 94.94 217 LEU A C 1
ATOM 1700 O O . LEU A 1 217 ? 5.612 10.289 1.646 1.00 94.94 217 LEU A O 1
ATOM 1704 N N . ASN A 1 218 ? 5.597 11.959 0.147 1.00 95.25 218 ASN A N 1
ATOM 1705 C CA . ASN A 1 218 ? 4.564 11.357 -0.711 1.00 95.25 218 ASN A CA 1
ATOM 1706 C C . ASN A 1 218 ? 4.940 9.967 -1.210 1.00 95.25 218 ASN A C 1
ATOM 1708 O O . ASN A 1 218 ? 4.119 9.050 -1.232 1.00 95.25 218 ASN A O 1
ATOM 1712 N N . GLU A 1 219 ? 6.190 9.803 -1.626 1.00 95.12 219 GLU A N 1
ATOM 1713 C CA . GLU A 1 219 ? 6.663 8.531 -2.146 1.00 95.12 219 GLU A CA 1
ATOM 1714 C C . GLU A 1 219 ? 6.816 7.478 -1.037 1.00 95.12 219 GLU A C 1
ATOM 1716 O O . GLU A 1 219 ? 6.544 6.298 -1.272 1.00 95.12 219 GLU A O 1
ATOM 1721 N N . ARG A 1 220 ? 7.169 7.894 0.189 1.00 96.38 220 ARG A N 1
ATOM 1722 C CA . ARG A 1 220 ? 7.138 7.019 1.374 1.00 96.38 220 ARG A CA 1
ATOM 1723 C C . ARG A 1 220 ? 5.712 6.656 1.790 1.00 96.38 220 ARG A C 1
ATOM 1725 O O . ARG A 1 220 ? 5.457 5.494 2.089 1.00 96.38 220 ARG A O 1
ATOM 1732 N N . ASP A 1 221 ? 4.778 7.601 1.771 1.00 97.50 221 ASP A N 1
ATOM 1733 C CA . ASP A 1 221 ? 3.365 7.327 2.054 1.00 97.50 221 ASP A CA 1
ATOM 1734 C C . ASP A 1 221 ? 2.775 6.385 1.000 1.00 97.50 221 ASP A C 1
ATOM 1736 O O . ASP A 1 221 ? 2.018 5.478 1.339 1.00 97.50 221 ASP A O 1
ATOM 1740 N N . THR A 1 222 ? 3.183 6.528 -0.265 1.00 97.19 222 THR A N 1
ATOM 1741 C CA . THR A 1 222 ? 2.824 5.603 -1.352 1.00 97.19 222 THR A CA 1
ATOM 1742 C C . THR A 1 222 ? 3.312 4.188 -1.050 1.00 97.19 222 THR A C 1
ATOM 1744 O O . THR A 1 222 ? 2.555 3.228 -1.213 1.00 97.19 222 THR A O 1
ATOM 1747 N N . ASP A 1 223 ? 4.541 4.048 -0.546 1.00 97.56 223 ASP A N 1
ATOM 1748 C CA . ASP A 1 223 ? 5.069 2.757 -0.110 1.00 97.56 223 ASP A CA 1
ATOM 1749 C C . ASP A 1 223 ? 4.282 2.140 1.038 1.00 97.56 223 ASP A C 1
ATOM 1751 O O . ASP A 1 223 ? 4.007 0.946 1.016 1.00 97.56 223 ASP A O 1
ATOM 1755 N N . ILE A 1 224 ? 3.904 2.933 2.038 1.00 98.19 224 ILE A N 1
ATOM 1756 C CA . ILE A 1 224 ? 3.103 2.454 3.170 1.00 98.19 224 ILE A CA 1
ATOM 1757 C C . ILE A 1 224 ? 1.694 2.069 2.699 1.00 98.19 224 ILE A C 1
ATOM 1759 O O . ILE A 1 224 ? 1.165 1.023 3.089 1.00 98.19 224 ILE A O 1
ATOM 1763 N N . CYS A 1 225 ? 1.108 2.875 1.811 1.00 98.25 225 CYS A N 1
ATOM 1764 C CA . CYS A 1 225 ? -0.215 2.670 1.233 1.00 98.25 225 CYS A CA 1
ATOM 1765 C C . CYS A 1 225 ? -0.334 1.310 0.529 1.00 98.25 225 CYS A C 1
ATOM 1767 O O . CYS A 1 225 ? -1.367 0.654 0.670 1.00 98.25 225 CYS A O 1
ATOM 1769 N N . LEU A 1 226 ? 0.731 0.817 -0.120 1.00 97.88 226 LEU A N 1
ATOM 1770 C CA . LEU A 1 226 ? 0.771 -0.540 -0.689 1.00 97.88 226 LEU A CA 1
ATOM 1771 C C . LEU A 1 226 ? 0.376 -1.608 0.331 1.00 97.88 226 LEU A C 1
ATOM 1773 O O . LEU A 1 226 ? -0.401 -2.512 0.033 1.00 97.88 226 LEU A O 1
ATOM 1777 N N . PHE A 1 227 ? 0.912 -1.521 1.544 1.00 98.06 227 PHE A N 1
ATOM 1778 C CA . PHE A 1 227 ? 0.644 -2.505 2.584 1.00 98.06 227 PHE A CA 1
ATOM 1779 C C . PHE A 1 227 ? -0.723 -2.284 3.223 1.00 98.06 227 PHE A C 1
ATOM 1781 O O . PHE A 1 227 ? -1.416 -3.262 3.493 1.00 98.06 227 PHE A O 1
ATOM 1788 N N . VAL A 1 228 ? -1.135 -1.025 3.407 1.00 97.81 228 VAL A N 1
ATOM 1789 C CA . VAL A 1 228 ? -2.468 -0.678 3.929 1.00 97.81 228 VAL A CA 1
ATOM 1790 C C . VAL A 1 228 ? -3.573 -1.178 2.993 1.00 97.81 228 VAL A C 1
ATOM 1792 O O . VAL A 1 228 ? -4.590 -1.661 3.485 1.00 97.81 228 VAL A O 1
ATOM 1795 N N . CYS A 1 229 ? -3.345 -1.144 1.676 1.00 97.38 229 CYS A N 1
ATOM 1796 C CA . CYS A 1 229 ? -4.252 -1.665 0.648 1.00 97.38 229 CYS A CA 1
ATOM 1797 C C . CYS A 1 229 ? -4.180 -3.190 0.462 1.00 97.38 229 CYS A C 1
ATOM 1799 O O . CYS A 1 229 ? -4.941 -3.726 -0.339 1.00 97.38 229 CYS A O 1
ATOM 1801 N N . GLY A 1 230 ? -3.278 -3.899 1.154 1.00 97.12 230 GLY A N 1
ATOM 1802 C CA . GLY A 1 230 ? -3.136 -5.357 1.032 1.00 97.12 230 GLY A CA 1
ATOM 1803 C C . GLY A 1 230 ? -2.195 -5.845 -0.080 1.00 97.12 230 GLY A C 1
ATOM 1804 O O . GLY A 1 230 ? -2.030 -7.053 -0.265 1.00 97.12 230 GLY A O 1
ATOM 1805 N N . PHE A 1 231 ? -1.507 -4.945 -0.789 1.00 97.81 231 PHE A N 1
ATOM 1806 C CA . PHE A 1 231 ? -0.603 -5.263 -1.908 1.00 97.81 231 PHE A CA 1
ATOM 1807 C C . PHE A 1 231 ? 0.821 -5.646 -1.494 1.00 97.81 231 PHE A C 1
ATOM 1809 O O . PHE A 1 231 ? 1.634 -6.010 -2.345 1.00 97.81 231 PHE A O 1
ATOM 1816 N N . GLY A 1 232 ? 1.148 -5.601 -0.200 1.00 96.75 232 GLY A N 1
ATOM 1817 C CA . GLY A 1 232 ? 2.514 -5.800 0.296 1.00 96.75 232 GLY A CA 1
ATOM 1818 C C . GLY A 1 232 ? 3.207 -7.061 -0.239 1.00 96.75 232 GLY A C 1
ATOM 1819 O O . GLY A 1 232 ? 4.362 -7.002 -0.650 1.00 96.75 232 GLY A O 1
ATOM 1820 N N . ARG A 1 233 ? 2.505 -8.202 -0.320 1.00 96.25 233 ARG A N 1
ATOM 1821 C CA . ARG A 1 233 ? 3.092 -9.446 -0.859 1.00 96.25 233 ARG A CA 1
ATOM 1822 C C . ARG A 1 233 ? 3.364 -9.384 -2.361 1.00 96.25 233 ARG A C 1
ATOM 1824 O O . ARG A 1 233 ? 4.384 -9.911 -2.803 1.00 96.25 233 ARG A O 1
ATOM 1831 N N . VAL A 1 234 ? 2.464 -8.767 -3.130 1.00 95.69 234 VAL A N 1
ATOM 1832 C CA . VAL A 1 234 ? 2.643 -8.538 -4.573 1.00 95.69 234 VAL A CA 1
ATOM 1833 C C . VAL A 1 234 ? 3.877 -7.676 -4.796 1.00 95.69 234 VAL A C 1
ATOM 1835 O O . VAL A 1 234 ? 4.777 -8.068 -5.540 1.00 95.69 234 VAL A O 1
ATOM 1838 N N . PHE A 1 235 ? 3.960 -6.557 -4.076 1.00 95.88 235 PHE A N 1
ATOM 1839 C CA . PHE A 1 235 ? 5.080 -5.635 -4.177 1.00 95.88 235 PHE A CA 1
ATOM 1840 C C . PHE A 1 235 ? 6.409 -6.302 -3.811 1.00 95.88 235 PHE A C 1
ATOM 1842 O O . PHE A 1 235 ? 7.331 -6.295 -4.621 1.00 95.88 235 PHE A O 1
ATOM 1849 N N . LEU A 1 236 ? 6.505 -6.951 -2.644 1.00 94.50 236 LEU A N 1
ATOM 1850 C CA . LEU A 1 236 ? 7.750 -7.576 -2.180 1.00 94.50 236 LEU A CA 1
ATOM 1851 C C . LEU A 1 236 ? 8.262 -8.669 -3.130 1.00 94.50 236 LEU A C 1
ATOM 1853 O O . LEU A 1 236 ? 9.466 -8.759 -3.368 1.00 94.50 236 LEU A O 1
ATOM 1857 N N . LYS A 1 237 ? 7.362 -9.472 -3.719 1.00 92.88 237 LYS A N 1
ATOM 1858 C CA . LYS A 1 237 ? 7.729 -10.529 -4.679 1.00 92.88 237 LYS A CA 1
ATOM 1859 C C . LYS A 1 237 ? 8.287 -9.957 -5.990 1.00 92.88 237 LYS A C 1
ATOM 1861 O O . LYS A 1 237 ? 9.139 -10.595 -6.611 1.00 92.88 237 LYS A O 1
ATOM 1866 N N . GLY A 1 238 ? 7.799 -8.793 -6.422 1.00 90.25 238 GLY A N 1
ATOM 1867 C CA . GLY A 1 238 ? 8.265 -8.105 -7.629 1.00 90.25 238 GLY A CA 1
ATOM 1868 C C . GLY A 1 238 ? 9.511 -7.250 -7.409 1.00 90.25 238 GLY A C 1
ATOM 1869 O O . GLY A 1 238 ? 10.438 -7.307 -8.214 1.00 90.25 238 GLY A O 1
ATOM 1870 N N . TYR A 1 239 ? 9.562 -6.516 -6.296 1.00 85.38 239 TYR A N 1
ATOM 1871 C CA . TYR A 1 239 ? 10.632 -5.582 -5.939 1.00 85.38 239 TYR A CA 1
ATOM 1872 C C . TYR A 1 239 ? 12.017 -6.242 -5.912 1.00 85.38 239 TYR A C 1
ATOM 1874 O O . TYR A 1 239 ? 12.971 -5.696 -6.460 1.00 85.38 239 TYR A O 1
ATOM 1882 N N . GLN A 1 240 ? 12.120 -7.453 -5.354 1.00 76.50 240 GLN A N 1
ATOM 1883 C CA . GLN A 1 240 ? 13.393 -8.178 -5.235 1.00 76.50 240 GLN A CA 1
ATOM 1884 C C . GLN A 1 240 ? 13.929 -8.728 -6.566 1.00 76.50 240 GLN A C 1
ATOM 1886 O O . GLN A 1 240 ? 15.088 -9.125 -6.643 1.00 76.50 240 GLN A O 1
ATOM 1891 N N . LYS A 1 241 ? 13.091 -8.802 -7.607 1.00 66.00 241 LYS A N 1
ATOM 1892 C CA . LYS A 1 241 ? 13.409 -9.506 -8.859 1.00 66.00 241 LYS A CA 1
ATOM 1893 C C . LYS A 1 241 ? 13.765 -8.592 -10.024 1.00 66.00 241 LYS A C 1
ATOM 1895 O O . LYS A 1 241 ? 14.089 -9.096 -11.096 1.00 66.00 241 LYS A O 1
ATOM 1900 N N . LEU A 1 242 ? 13.703 -7.273 -9.849 1.00 64.88 242 LEU A N 1
ATOM 1901 C CA . LEU A 1 242 ? 14.175 -6.353 -10.877 1.00 64.88 242 LEU A CA 1
ATOM 1902 C C . LEU A 1 242 ? 15.711 -6.406 -10.928 1.00 64.88 242 LEU A C 1
ATOM 1904 O O . LEU A 1 242 ? 16.352 -6.117 -9.916 1.00 64.88 242 LEU A O 1
ATOM 1908 N N . PRO A 1 243 ? 16.317 -6.774 -12.075 1.00 62.06 243 PRO A N 1
ATOM 1909 C CA . PRO A 1 243 ? 17.765 -6.819 -12.191 1.00 62.06 243 PRO A CA 1
ATOM 1910 C C . PRO A 1 243 ? 18.353 -5.445 -11.859 1.00 62.06 243 PRO A C 1
ATOM 1912 O O . PRO A 1 243 ? 17.881 -4.425 -12.366 1.00 62.06 243 PRO A O 1
ATOM 1915 N N . LEU A 1 244 ? 19.425 -5.422 -11.062 1.00 58.22 244 LEU A N 1
ATOM 1916 C CA . LEU A 1 244 ? 20.174 -4.206 -10.701 1.00 58.22 244 LEU A CA 1
ATOM 1917 C C . LEU A 1 244 ? 20.531 -3.346 -11.930 1.00 58.22 244 LEU A C 1
ATOM 1919 O O . LEU A 1 244 ? 20.583 -2.123 -11.842 1.00 58.22 244 LEU A O 1
ATOM 1923 N N . GLN A 1 245 ? 20.711 -3.969 -13.099 1.00 56.84 245 GLN A N 1
ATOM 1924 C CA . GLN A 1 245 ? 20.988 -3.274 -14.358 1.00 56.84 245 GLN A CA 1
ATOM 1925 C C . GLN A 1 245 ? 19.815 -2.413 -14.863 1.00 56.84 245 GLN A C 1
ATOM 1927 O O . GLN A 1 245 ? 20.057 -1.349 -15.434 1.00 56.84 245 GLN A O 1
ATOM 1932 N N . MET A 1 246 ? 18.555 -2.806 -14.624 1.00 54.03 246 MET A N 1
ATOM 1933 C CA . MET A 1 246 ? 17.405 -1.936 -14.914 1.00 54.03 246 MET A CA 1
ATOM 1934 C C . MET A 1 246 ? 17.296 -0.793 -13.902 1.00 54.03 246 MET A C 1
ATOM 1936 O O . MET A 1 246 ? 16.979 0.328 -14.293 1.00 54.03 246 MET A O 1
ATOM 1940 N N . GLN A 1 247 ? 17.640 -1.037 -12.634 1.00 53.09 247 GLN A N 1
ATOM 1941 C CA . GLN A 1 247 ? 17.653 0.008 -11.601 1.00 53.09 247 GLN A CA 1
ATOM 1942 C C . GLN A 1 247 ? 18.723 1.082 -11.860 1.00 53.09 247 GLN A C 1
ATOM 1944 O O . GLN A 1 247 ? 18.538 2.233 -11.489 1.00 53.09 247 GLN A O 1
ATOM 1949 N N . GLN A 1 248 ? 19.834 0.745 -12.523 1.00 52.28 248 GLN A N 1
ATOM 1950 C CA . GLN A 1 248 ? 20.893 1.717 -12.827 1.00 52.28 248 GLN A CA 1
ATOM 1951 C C . GLN A 1 248 ? 20.585 2.626 -14.026 1.00 52.28 248 GLN A C 1
ATOM 1953 O O . GLN A 1 248 ? 21.110 3.735 -14.090 1.00 52.28 248 GLN A O 1
ATOM 1958 N N . ARG A 1 249 ? 19.755 2.184 -14.982 1.00 46.47 249 ARG A N 1
ATOM 1959 C CA . ARG A 1 249 ? 19.428 2.968 -16.192 1.00 46.47 249 ARG A CA 1
ATOM 1960 C C . ARG A 1 249 ? 18.093 3.713 -16.117 1.00 46.47 249 ARG A C 1
ATOM 1962 O O . ARG A 1 249 ? 17.890 4.643 -16.892 1.00 46.47 249 ARG A O 1
ATOM 1969 N N . LEU A 1 250 ? 17.200 3.338 -15.203 1.00 45.47 250 LEU A N 1
ATOM 1970 C CA . LEU A 1 250 ? 15.864 3.923 -15.047 1.00 45.47 250 LEU A CA 1
ATOM 1971 C C . LEU A 1 250 ? 15.642 4.442 -13.619 1.00 45.47 250 LEU A C 1
ATOM 1973 O O . LEU A 1 250 ? 14.715 4.019 -12.942 1.00 45.47 250 LEU A O 1
ATOM 1977 N N . GLY A 1 251 ? 16.463 5.396 -13.177 1.00 42.91 251 GLY A N 1
ATOM 1978 C CA . GLY A 1 251 ? 16.125 6.235 -12.022 1.00 42.91 251 GLY A CA 1
ATOM 1979 C C . GLY A 1 251 ? 15.951 5.492 -10.681 1.00 42.91 251 GLY A C 1
ATOM 1980 O O . GLY A 1 251 ? 16.380 4.351 -10.543 1.00 42.91 251 GLY A O 1
ATOM 1981 N N . PRO A 1 252 ? 15.423 6.178 -9.650 1.00 48.22 252 PRO A N 1
ATOM 1982 C CA . PRO A 1 252 ? 15.471 5.749 -8.251 1.00 48.22 252 PRO A CA 1
ATOM 1983 C C . PRO A 1 252 ? 14.862 4.358 -8.034 1.00 48.22 252 PRO A C 1
ATOM 1985 O O . PRO A 1 252 ? 14.007 3.910 -8.795 1.00 48.22 252 PRO A O 1
ATOM 1988 N N . ARG A 1 253 ? 15.310 3.683 -6.962 1.00 68.56 253 ARG A N 1
ATOM 1989 C CA . ARG A 1 253 ? 14.710 2.451 -6.419 1.00 68.56 253 ARG A CA 1
ATOM 1990 C C . ARG A 1 253 ? 13.184 2.497 -6.559 1.00 68.56 253 ARG A C 1
ATOM 1992 O O . ARG A 1 253 ? 12.591 3.555 -6.374 1.00 68.56 253 ARG A O 1
ATOM 1999 N N . LEU A 1 254 ? 12.548 1.344 -6.796 1.00 79.25 254 LEU A N 1
ATOM 2000 C CA . LEU A 1 254 ? 11.084 1.167 -6.911 1.00 79.25 254 LEU A CA 1
ATOM 2001 C C . LEU A 1 254 ? 10.281 1.639 -5.672 1.00 79.25 254 LEU A C 1
ATOM 2003 O O . LEU A 1 254 ? 9.093 1.343 -5.568 1.00 79.25 254 LEU A O 1
ATOM 2007 N N . GLY A 1 255 ? 10.958 2.258 -4.707 1.00 87.12 255 GLY A N 1
ATOM 2008 C CA . GLY A 1 255 ? 10.718 2.290 -3.286 1.00 87.12 255 GLY A CA 1
ATOM 2009 C C . GLY A 1 255 ? 11.587 3.322 -2.576 1.00 87.12 255 GLY A C 1
ATOM 2010 O O . GLY A 1 255 ? 12.779 3.438 -2.859 1.00 87.12 255 GLY A O 1
ATOM 2011 N N . TYR A 1 256 ? 10.990 4.039 -1.631 1.00 93.38 256 TYR A N 1
ATOM 2012 C CA . TYR A 1 256 ? 11.612 5.033 -0.756 1.00 93.38 256 TYR A CA 1
ATOM 2013 C C . TYR A 1 256 ? 11.771 4.523 0.684 1.00 93.38 256 TYR A C 1
ATOM 2015 O O . TYR A 1 256 ? 12.394 5.188 1.523 1.00 93.38 256 TYR A O 1
ATOM 2023 N N . LEU A 1 257 ? 11.239 3.337 0.985 1.00 93.50 257 LEU A N 1
ATOM 2024 C CA . LEU A 1 257 ? 11.588 2.583 2.183 1.00 93.50 257 LEU A CA 1
ATOM 2025 C C . LEU A 1 257 ? 12.839 1.733 1.926 1.00 93.50 257 LEU A C 1
ATOM 2027 O O . LEU A 1 257 ? 13.104 1.272 0.816 1.00 93.50 257 LEU A O 1
ATOM 2031 N N . SER A 1 258 ? 13.634 1.530 2.970 1.00 91.12 258 SER A N 1
ATOM 2032 C CA . SER A 1 258 ? 14.690 0.515 2.969 1.00 91.12 258 SER A CA 1
ATOM 2033 C C . SER A 1 258 ? 14.104 -0.895 3.083 1.00 91.12 258 SER A C 1
ATOM 2035 O O . SER A 1 258 ? 12.985 -1.076 3.555 1.00 91.12 258 SER A O 1
ATOM 2037 N N . ASP A 1 259 ? 14.882 -1.915 2.719 1.00 89.75 259 ASP A N 1
ATOM 2038 C CA . ASP A 1 259 ? 14.434 -3.314 2.781 1.00 89.75 259 ASP A CA 1
ATOM 2039 C C . ASP A 1 259 ? 13.984 -3.725 4.196 1.00 89.75 259 ASP A C 1
ATOM 2041 O O . ASP A 1 259 ? 12.988 -4.428 4.360 1.00 89.75 259 ASP A O 1
ATOM 2045 N N . VAL A 1 260 ? 14.672 -3.229 5.232 1.00 90.50 260 VAL A N 1
ATOM 2046 C CA . VAL A 1 260 ? 14.304 -3.482 6.636 1.00 90.50 260 VAL A CA 1
ATOM 2047 C C . VAL A 1 260 ? 13.001 -2.768 7.003 1.00 90.50 260 VAL A C 1
ATOM 2049 O O . VAL A 1 260 ? 12.149 -3.355 7.665 1.00 90.50 260 VAL A O 1
ATOM 2052 N N . GLU A 1 261 ? 12.810 -1.529 6.538 1.00 94.19 261 GLU A N 1
ATOM 2053 C CA . GLU A 1 261 ? 11.546 -0.811 6.729 1.00 94.19 261 GLU A CA 1
ATOM 2054 C C . GLU A 1 261 ? 10.391 -1.534 6.036 1.00 94.19 261 GLU A C 1
ATOM 2056 O O . GLU A 1 261 ? 9.337 -1.672 6.638 1.00 94.19 261 GLU A O 1
ATOM 2061 N N . TYR A 1 262 ? 10.577 -2.066 4.828 1.00 95.12 262 TYR A N 1
ATOM 2062 C CA . TYR A 1 262 ? 9.535 -2.838 4.150 1.00 95.12 262 TYR A CA 1
ATOM 2063 C C . TYR A 1 262 ? 9.105 -4.088 4.924 1.00 95.12 262 TYR A C 1
ATOM 2065 O O . TYR A 1 262 ? 7.908 -4.361 5.038 1.00 95.12 262 TYR A O 1
ATOM 2073 N N . ILE A 1 263 ? 10.066 -4.837 5.473 1.00 93.25 263 ILE A N 1
ATOM 2074 C CA . ILE A 1 263 ? 9.776 -6.003 6.318 1.00 93.25 263 ILE A CA 1
ATOM 2075 C C . ILE A 1 263 ? 9.000 -5.564 7.563 1.00 93.25 263 ILE A C 1
ATOM 2077 O O . ILE A 1 263 ? 7.973 -6.167 7.882 1.00 93.25 263 ILE A O 1
ATOM 2081 N N . PHE A 1 264 ? 9.445 -4.487 8.217 1.00 94.75 264 PHE A N 1
ATOM 2082 C CA . PHE A 1 264 ? 8.757 -3.921 9.374 1.00 94.75 264 PHE A CA 1
ATOM 2083 C C . PHE A 1 264 ? 7.322 -3.498 9.044 1.00 94.75 264 PHE A C 1
ATOM 2085 O O . PHE A 1 264 ? 6.399 -3.942 9.719 1.00 94.75 264 PHE A O 1
ATOM 2092 N N . VAL A 1 265 ? 7.110 -2.693 7.994 1.00 96.81 265 VAL A N 1
ATOM 2093 C CA . VAL A 1 265 ? 5.775 -2.216 7.593 1.00 96.81 265 VAL A CA 1
ATOM 2094 C C . VAL A 1 265 ? 4.847 -3.400 7.331 1.00 96.81 265 VAL A C 1
ATOM 2096 O O . VAL A 1 265 ? 3.710 -3.403 7.802 1.00 96.81 265 VAL A O 1
ATOM 2099 N N . HIS A 1 266 ? 5.331 -4.430 6.628 1.00 96.25 266 HIS A N 1
ATOM 2100 C CA . HIS A 1 266 ? 4.544 -5.629 6.364 1.00 96.25 266 HIS A CA 1
ATOM 2101 C C . HIS A 1 266 ? 4.107 -6.322 7.657 1.00 96.25 266 HIS A C 1
ATOM 2103 O O . HIS A 1 266 ? 2.915 -6.557 7.852 1.00 96.25 266 HIS A O 1
ATOM 2109 N N . GLN A 1 267 ? 5.055 -6.626 8.547 1.00 95.62 267 GLN A N 1
ATOM 2110 C CA . GLN A 1 267 ? 4.781 -7.302 9.817 1.00 95.62 267 GLN A CA 1
ATOM 2111 C C . GLN A 1 267 ? 3.849 -6.475 10.707 1.00 95.62 267 GLN A C 1
ATOM 2113 O O . GLN A 1 267 ? 2.859 -7.001 11.221 1.00 95.62 267 GLN A O 1
ATOM 2118 N N . TYR A 1 268 ? 4.124 -5.176 10.826 1.00 96.75 268 TYR A N 1
ATOM 2119 C CA . TYR A 1 268 ? 3.351 -4.267 11.658 1.00 96.75 268 TYR A CA 1
ATOM 2120 C C . TYR A 1 268 ? 1.907 -4.142 11.170 1.00 96.75 268 TYR A C 1
ATOM 2122 O O . TYR A 1 268 ? 0.981 -4.251 11.966 1.00 96.75 268 TYR A O 1
ATOM 2130 N N . ILE A 1 269 ? 1.677 -4.015 9.859 1.00 97.06 269 ILE A N 1
ATOM 2131 C CA . ILE A 1 269 ? 0.317 -3.954 9.307 1.00 97.06 269 ILE A CA 1
ATOM 2132 C C . ILE A 1 269 ? -0.443 -5.266 9.510 1.00 97.06 269 ILE A C 1
ATOM 2134 O O . ILE A 1 269 ? -1.635 -5.226 9.808 1.00 97.06 269 ILE A O 1
ATOM 2138 N N . MET A 1 270 ? 0.217 -6.425 9.405 1.00 95.94 270 MET A N 1
ATOM 2139 C CA . MET A 1 270 ? -0.428 -7.707 9.717 1.00 95.94 270 MET A CA 1
ATOM 2140 C C . MET A 1 270 ? -0.860 -7.780 11.183 1.00 95.94 270 MET A C 1
ATOM 2142 O O . MET A 1 270 ? -1.964 -8.241 11.474 1.00 95.94 270 MET A O 1
ATOM 2146 N N . GLN A 1 271 ? -0.015 -7.315 12.105 1.00 96.31 271 GLN A N 1
ATOM 2147 C CA . GLN A 1 271 ? -0.354 -7.245 13.524 1.00 96.31 271 GLN A CA 1
ATOM 2148 C C . GLN A 1 271 ? -1.494 -6.253 13.774 1.00 96.31 271 GLN A C 1
ATOM 2150 O O . GLN A 1 271 ? -2.487 -6.607 14.405 1.00 96.31 271 GLN A O 1
ATOM 2155 N N . LEU A 1 272 ? -1.389 -5.042 13.225 1.00 95.44 272 LEU A N 1
ATOM 2156 C CA . LEU A 1 272 ? -2.388 -3.990 13.368 1.00 95.44 272 LEU A CA 1
ATOM 2157 C C . LEU A 1 272 ? -3.754 -4.451 12.842 1.00 95.44 272 LEU A C 1
ATOM 2159 O O . LEU A 1 272 ? -4.764 -4.284 13.521 1.00 95.44 272 LEU A O 1
ATOM 2163 N N . ARG A 1 273 ? -3.791 -5.114 11.679 1.00 94.00 273 ARG A N 1
ATOM 2164 C CA . ARG A 1 273 ? -5.024 -5.659 11.093 1.00 94.00 273 ARG A CA 1
ATOM 2165 C C . ARG A 1 273 ? -5.677 -6.701 12.004 1.00 94.00 273 ARG A C 1
ATOM 2167 O O . ARG A 1 273 ? -6.889 -6.641 12.199 1.00 94.00 273 ARG A O 1
ATOM 2174 N N . LYS A 1 274 ? -4.894 -7.616 12.592 1.00 93.31 274 LYS A N 1
ATOM 2175 C CA . LYS A 1 274 ? -5.400 -8.599 13.569 1.0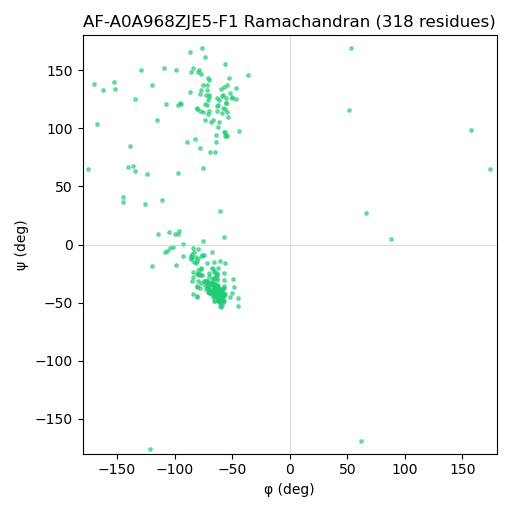0 93.31 274 LYS A CA 1
ATOM 2176 C C . LYS A 1 274 ? -6.004 -7.909 14.791 1.00 93.31 274 LYS A C 1
ATOM 2178 O O . LYS A 1 274 ? -7.102 -8.265 15.202 1.00 93.31 274 LYS A O 1
ATOM 2183 N N . THR A 1 275 ? -5.327 -6.894 15.330 1.00 94.38 275 THR A N 1
ATOM 2184 C CA . THR A 1 275 ? -5.829 -6.119 16.474 1.00 94.38 275 THR A CA 1
ATOM 2185 C C . THR A 1 275 ? -7.170 -5.457 16.160 1.00 94.38 275 THR A C 1
ATOM 2187 O O . THR A 1 275 ? -8.108 -5.591 16.944 1.00 94.38 275 THR A O 1
ATOM 2190 N N . TYR A 1 276 ? -7.296 -4.797 15.005 1.00 92.50 276 TYR A N 1
ATOM 2191 C CA . TYR A 1 276 ? -8.557 -4.177 14.585 1.00 92.50 276 TYR A CA 1
ATOM 2192 C C . TYR A 1 276 ? -9.681 -5.209 14.428 1.00 92.50 276 TYR A C 1
ATOM 2194 O O . TYR A 1 276 ? -10.797 -4.975 14.891 1.00 92.50 276 TYR A O 1
ATOM 2202 N N . GLN A 1 277 ? -9.386 -6.364 13.828 1.00 90.38 277 GLN A N 1
ATOM 2203 C CA . GLN A 1 277 ? -10.360 -7.441 13.661 1.00 90.38 277 GLN A CA 1
ATOM 2204 C C . GLN A 1 277 ? -10.858 -7.969 15.017 1.00 90.38 277 GLN A C 1
ATOM 2206 O O . GLN A 1 277 ? -12.064 -8.108 15.212 1.00 90.38 277 GLN A O 1
ATOM 2211 N N . SER A 1 278 ? -9.959 -8.197 15.979 1.00 91.50 278 SER A N 1
ATOM 2212 C CA . SER A 1 278 ? -10.336 -8.625 17.334 1.00 91.50 278 SER A CA 1
ATOM 2213 C C . SER A 1 278 ? -11.173 -7.573 18.066 1.00 91.50 278 SER A C 1
ATOM 2215 O O . SER A 1 278 ? -12.162 -7.913 18.713 1.00 91.50 278 SER A O 1
ATOM 2217 N N . GLN A 1 279 ? -10.823 -6.288 17.945 1.00 91.62 279 GLN A N 1
ATOM 2218 C CA . GLN A 1 279 ? -11.592 -5.194 18.552 1.00 91.62 279 GLN A CA 1
ATOM 2219 C C . GLN A 1 279 ? -13.004 -5.091 17.969 1.00 91.62 279 GLN A C 1
ATOM 2221 O O . GLN A 1 279 ? -13.966 -4.875 18.708 1.00 91.62 279 GLN A O 1
ATOM 2226 N N . LEU A 1 280 ? -13.138 -5.257 16.654 1.00 88.12 280 LEU A N 1
ATOM 2227 C CA . LEU A 1 280 ? -14.426 -5.264 15.970 1.00 88.12 280 LEU A CA 1
ATOM 2228 C C . LEU A 1 280 ? -15.306 -6.431 16.453 1.00 88.12 280 LEU A C 1
ATOM 2230 O O . LEU A 1 280 ? -16.463 -6.215 16.806 1.00 88.12 280 LEU A O 1
ATOM 2234 N N . LEU A 1 281 ? -14.742 -7.640 16.549 1.00 88.50 281 LEU A N 1
ATOM 2235 C CA . LEU A 1 281 ? -15.444 -8.819 17.071 1.00 88.50 281 LEU A CA 1
ATOM 2236 C C . LEU A 1 281 ? -15.878 -8.638 18.534 1.00 88.50 281 LEU A C 1
ATOM 2238 O O . LEU A 1 281 ? -17.002 -8.991 18.887 1.00 88.50 281 LEU A O 1
ATOM 2242 N N . GLY A 1 282 ? -15.035 -8.032 19.374 1.00 90.44 282 GLY A N 1
ATOM 2243 C CA . GLY A 1 282 ? -15.391 -7.726 20.762 1.00 90.44 282 GLY A CA 1
ATOM 2244 C C . GLY A 1 282 ? -16.560 -6.739 20.872 1.00 90.44 282 GLY A C 1
ATOM 2245 O O . GLY A 1 282 ? -17.473 -6.941 21.671 1.00 90.44 282 GLY A O 1
ATOM 2246 N N . ARG A 1 283 ? -16.591 -5.699 20.025 1.00 89.38 283 ARG A N 1
ATOM 2247 C CA . ARG A 1 283 ? -17.717 -4.742 19.967 1.00 89.38 283 ARG A CA 1
ATOM 2248 C C . ARG A 1 283 ? -19.018 -5.409 19.529 1.00 89.38 283 ARG A C 1
ATOM 2250 O O . ARG A 1 283 ? -20.074 -5.097 20.076 1.00 89.38 283 ARG A O 1
ATOM 2257 N N . LEU A 1 284 ? -18.932 -6.329 18.575 1.00 84.56 284 LEU A N 1
ATOM 2258 C CA . LEU A 1 284 ? -20.058 -7.125 18.095 1.00 84.56 284 LEU A CA 1
ATOM 2259 C C . LEU A 1 284 ? -20.666 -7.995 19.197 1.00 84.56 284 LEU A C 1
ATOM 2261 O O . LEU A 1 284 ? -21.875 -7.964 19.423 1.00 84.56 284 LEU A O 1
ATOM 2265 N N . GLN A 1 285 ? -19.821 -8.721 19.927 1.00 88.19 285 GLN A N 1
ATOM 2266 C CA . GLN A 1 285 ? -20.256 -9.553 21.049 1.00 88.19 285 GLN A CA 1
ATOM 2267 C C . GLN A 1 285 ? -20.890 -8.710 22.167 1.00 88.19 285 GLN A C 1
ATOM 2269 O O . GLN A 1 285 ? -21.938 -9.080 22.694 1.00 88.19 285 GLN A O 1
ATOM 2274 N N . GLY A 1 286 ? -20.316 -7.539 22.469 1.00 88.38 286 GLY A N 1
ATOM 2275 C CA . GLY A 1 286 ? -20.876 -6.606 23.453 1.00 88.38 286 GLY A CA 1
ATOM 2276 C C . GLY A 1 286 ? -22.257 -6.060 23.066 1.00 88.38 286 GLY A C 1
ATOM 2277 O O . GLY A 1 286 ? -23.143 -5.982 23.916 1.00 88.38 286 GLY A O 1
ATOM 2278 N N . ARG A 1 287 ? -22.488 -5.739 21.782 1.00 86.38 287 ARG A N 1
ATOM 2279 C CA . ARG A 1 287 ? -23.807 -5.283 21.297 1.00 86.38 287 ARG A CA 1
ATOM 2280 C C . ARG A 1 287 ? -24.882 -6.361 21.421 1.00 86.38 287 ARG A C 1
ATOM 2282 O O . ARG A 1 287 ? -26.007 -6.044 21.801 1.00 86.38 287 ARG A O 1
ATOM 2289 N N . HIS A 1 288 ? -24.540 -7.621 21.149 1.00 82.94 288 HIS A N 1
ATOM 2290 C CA . HIS A 1 288 ? -25.475 -8.737 21.314 1.00 82.94 288 HIS A CA 1
ATOM 2291 C C . HIS A 1 288 ? -25.904 -8.939 22.772 1.00 82.94 288 HIS A C 1
ATOM 2293 O O . HIS A 1 288 ? -27.067 -9.244 23.022 1.00 82.94 288 HIS A O 1
ATOM 2299 N N . GLN A 1 289 ? -25.005 -8.715 23.734 1.00 85.88 289 GLN A N 1
ATOM 2300 C CA . GLN A 1 289 ? -25.343 -8.806 25.158 1.00 85.88 289 GLN A CA 1
ATOM 2301 C C . GLN A 1 289 ? -26.248 -7.657 25.629 1.00 85.88 289 GLN A C 1
ATOM 2303 O O . GLN A 1 289 ? -27.089 -7.862 26.498 1.00 85.88 289 GLN A O 1
ATOM 2308 N N . GLN A 1 290 ? -26.111 -6.460 25.049 1.00 85.31 290 GLN A N 1
ATOM 2309 C CA . GLN A 1 290 ? -26.908 -5.290 25.439 1.00 85.31 290 GLN A CA 1
ATOM 2310 C C . GLN A 1 290 ? -28.347 -5.313 24.896 1.00 85.31 290 GLN A C 1
ATOM 2312 O O . GLN A 1 290 ? -29.236 -4.720 25.505 1.00 85.31 290 GLN A O 1
ATOM 2317 N N . HIS A 1 291 ? -28.604 -6.001 23.778 1.00 79.31 291 HIS A N 1
ATOM 2318 C CA . HIS A 1 291 ? -29.930 -6.048 23.149 1.00 79.31 291 HIS A CA 1
ATOM 2319 C C . HIS A 1 291 ? -30.325 -7.463 22.689 1.00 79.31 291 HIS A C 1
ATOM 2321 O O . HIS A 1 291 ? -30.478 -7.695 21.488 1.00 79.31 291 HIS A O 1
ATOM 2327 N N . PRO A 1 292 ? -30.562 -8.408 23.619 1.00 74.94 292 PRO A N 1
ATOM 2328 C CA . PRO A 1 292 ? -30.874 -9.799 23.275 1.00 74.94 292 PRO A CA 1
ATOM 2329 C C . PRO A 1 292 ? -32.188 -9.963 22.488 1.00 74.94 292 PRO A C 1
ATOM 2331 O O . PRO A 1 292 ? -32.316 -10.895 21.702 1.00 74.94 292 PRO A O 1
ATOM 2334 N N . ASN A 1 293 ? -33.141 -9.032 22.633 1.00 80.19 293 ASN A N 1
ATOM 2335 C CA . ASN A 1 293 ? -34.461 -9.114 21.992 1.00 80.19 293 ASN A CA 1
ATOM 2336 C C . ASN A 1 293 ? -34.557 -8.400 20.632 1.00 80.19 293 ASN A C 1
ATOM 2338 O O . ASN A 1 293 ? -35.622 -8.401 20.020 1.00 80.19 293 ASN A O 1
ATOM 2342 N N . ARG A 1 294 ? -33.475 -7.784 20.132 1.00 65.75 294 ARG A N 1
ATOM 2343 C CA . ARG A 1 294 ? -33.469 -7.107 18.824 1.00 65.75 294 ARG A CA 1
ATOM 2344 C C . ARG A 1 294 ? -32.893 -8.035 17.753 1.00 65.75 294 ARG A C 1
ATOM 2346 O O . ARG A 1 294 ? -31.851 -7.758 17.168 1.00 65.75 294 ARG A O 1
ATOM 2353 N N . LEU A 1 295 ? -33.566 -9.164 17.534 1.00 57.44 295 LEU A N 1
ATOM 2354 C CA . LEU A 1 295 ? -33.257 -10.119 16.468 1.00 57.44 295 LEU A CA 1
ATOM 2355 C C . LEU A 1 295 ? -33.738 -9.573 15.116 1.00 57.44 295 LEU A C 1
ATOM 2357 O O . LEU A 1 295 ? -34.636 -10.126 14.493 1.00 57.44 295 LEU A O 1
ATOM 2361 N N . GLU A 1 296 ? -33.140 -8.479 14.650 1.00 62.31 296 GLU A N 1
ATOM 2362 C CA . GLU A 1 296 ? -33.142 -8.224 13.212 1.00 62.31 296 GLU A CA 1
ATOM 2363 C C . GLU A 1 296 ? -32.142 -9.211 12.599 1.00 62.31 296 GLU A C 1
ATOM 2365 O O . GLU A 1 296 ? -30.978 -9.229 13.023 1.00 62.31 296 GLU A O 1
ATOM 2370 N N . PRO A 1 297 ? -32.557 -10.082 11.664 1.00 58.81 297 PRO A N 1
ATOM 2371 C CA . PRO A 1 297 ? -31.656 -11.038 11.048 1.00 58.81 297 PRO A CA 1
ATOM 2372 C C . PRO A 1 297 ? -30.561 -10.252 10.331 1.00 58.81 297 PRO A C 1
ATOM 2374 O O . PRO A 1 297 ? -30.785 -9.673 9.267 1.00 58.81 297 PRO A O 1
ATOM 2377 N N . TYR A 1 298 ? -29.362 -10.226 10.920 1.00 56.78 298 TYR A N 1
ATOM 2378 C CA . TYR A 1 298 ? -28.161 -9.741 10.260 1.00 56.78 298 TYR A CA 1
ATOM 2379 C C . TYR A 1 298 ? -27.996 -10.566 8.982 1.00 56.78 298 TYR A C 1
ATOM 2381 O O . TYR A 1 298 ? -27.481 -11.684 8.999 1.00 56.78 298 TYR A O 1
ATOM 2389 N N . ARG A 1 299 ? -28.467 -10.025 7.852 1.00 53.59 299 ARG A N 1
ATOM 2390 C CA . ARG A 1 299 ? -28.125 -10.526 6.525 1.00 53.59 299 ARG A CA 1
ATOM 2391 C C . ARG A 1 299 ? -26.630 -10.301 6.370 1.00 53.59 299 ARG A C 1
ATOM 2393 O O . ARG A 1 299 ? -26.201 -9.256 5.885 1.00 53.59 299 ARG A O 1
ATOM 2400 N N . ILE A 1 300 ? -25.834 -11.279 6.800 1.00 50.88 300 ILE A N 1
ATOM 2401 C CA . ILE A 1 300 ? -24.446 -11.432 6.379 1.00 50.88 300 ILE A CA 1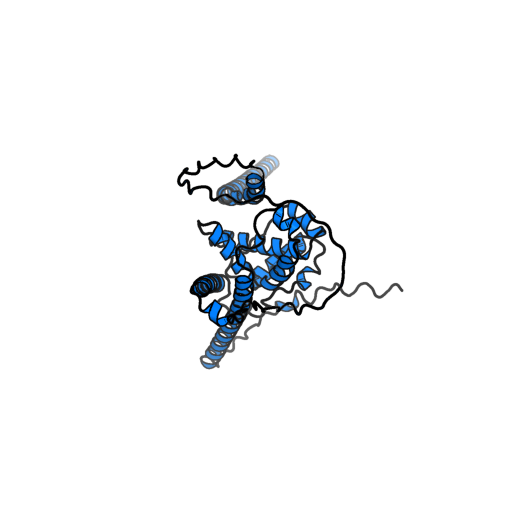
ATOM 2402 C C . ILE A 1 300 ? -24.526 -11.522 4.862 1.00 50.88 300 ILE A C 1
ATOM 2404 O O . ILE A 1 300 ? -24.925 -12.538 4.295 1.00 50.88 300 ILE A O 1
ATOM 2408 N N . SER A 1 301 ? -24.303 -10.384 4.214 1.00 45.84 301 SER A N 1
ATOM 2409 C CA . SER A 1 301 ? -24.578 -10.256 2.800 1.00 45.84 301 SER A CA 1
ATOM 2410 C C . SER A 1 301 ? -23.676 -11.221 2.044 1.00 45.84 301 SER A C 1
ATOM 2412 O O . SER A 1 301 ? -22.451 -11.132 2.115 1.00 45.84 301 SER A O 1
ATOM 2414 N N . SER A 1 302 ? -24.309 -12.147 1.329 1.00 43.91 302 SER A N 1
ATOM 2415 C CA . SER A 1 302 ? -23.744 -13.224 0.505 1.00 43.91 302 SER A CA 1
ATOM 2416 C C . SER A 1 302 ? -22.847 -12.768 -0.668 1.00 43.91 302 SER A C 1
ATOM 2418 O O . SER A 1 302 ? -22.737 -13.459 -1.679 1.00 43.91 302 SER A O 1
ATOM 2420 N N . TYR A 1 303 ? -22.170 -11.619 -0.566 1.00 44.69 303 TYR A N 1
ATOM 2421 C CA . TYR A 1 303 ? -21.322 -11.045 -1.618 1.00 44.69 303 TYR A CA 1
ATOM 2422 C C . TYR A 1 303 ? -20.142 -11.942 -2.034 1.00 44.69 303 TYR A C 1
ATOM 2424 O O . TYR A 1 303 ? -19.579 -11.733 -3.106 1.00 44.69 303 TYR A O 1
ATOM 2432 N N . PHE A 1 304 ? -19.811 -12.982 -1.262 1.00 43.97 304 PHE A N 1
ATOM 2433 C CA . PHE A 1 304 ? -18.799 -13.974 -1.640 1.00 43.97 304 PHE A CA 1
ATOM 2434 C C . PHE A 1 304 ? -19.221 -14.903 -2.793 1.00 43.97 304 PHE A C 1
ATOM 2436 O O . PHE A 1 304 ? -18.359 -15.388 -3.520 1.00 43.97 304 PHE A O 1
ATOM 2443 N N . ALA A 1 305 ? -20.521 -15.110 -3.032 1.00 44.47 305 ALA A N 1
ATOM 2444 C CA . ALA A 1 305 ? -20.983 -16.081 -4.030 1.00 44.47 305 ALA A CA 1
ATOM 2445 C C . ALA A 1 305 ? -20.845 -15.610 -5.494 1.00 44.47 305 ALA A C 1
ATOM 2447 O O . ALA A 1 305 ? -21.017 -16.410 -6.410 1.00 44.47 305 ALA A O 1
ATOM 2448 N N . LYS A 1 306 ? -20.528 -14.329 -5.746 1.00 44.00 306 LYS A N 1
ATOM 2449 C CA . LYS A 1 306 ? -20.453 -13.785 -7.116 1.00 44.00 306 LYS A CA 1
ATOM 2450 C C . LYS A 1 306 ? -19.110 -13.980 -7.828 1.00 44.00 306 LYS A C 1
ATOM 2452 O O . LYS A 1 306 ? -19.067 -13.773 -9.033 1.00 44.00 306 LYS A O 1
ATOM 2457 N N . PHE A 1 307 ? -18.043 -14.396 -7.138 1.00 44.66 307 PHE A N 1
ATOM 2458 C CA . PHE A 1 307 ? -16.721 -14.576 -7.767 1.00 44.66 307 PHE A CA 1
ATOM 2459 C C . PHE A 1 307 ? -16.157 -15.999 -7.700 1.00 44.66 307 PHE A C 1
ATOM 2461 O O . PHE A 1 307 ? -15.295 -16.331 -8.508 1.00 44.66 307 PHE A O 1
ATOM 2468 N N . THR A 1 308 ? -16.651 -16.865 -6.811 1.00 43.50 308 THR A N 1
ATOM 2469 C CA . THR A 1 308 ? -16.266 -18.289 -6.811 1.00 43.50 308 THR A CA 1
ATOM 2470 C C . THR A 1 308 ? -17.109 -19.145 -7.761 1.00 43.50 308 THR A C 1
ATOM 2472 O O . THR A 1 308 ? -16.706 -20.258 -8.072 1.00 43.50 308 THR A O 1
ATOM 2475 N N . ASN A 1 309 ? -18.222 -18.611 -8.280 1.00 37.91 309 ASN A N 1
ATOM 2476 C CA . ASN A 1 309 ? -19.108 -19.278 -9.241 1.00 37.91 309 ASN A CA 1
ATOM 2477 C C . ASN A 1 309 ? -19.055 -18.637 -10.641 1.00 37.91 309 ASN A C 1
ATOM 2479 O O . ASN A 1 309 ? -20.082 -18.505 -11.303 1.00 37.91 309 ASN A O 1
ATOM 2483 N N . ALA A 1 310 ? -17.877 -18.209 -11.105 1.00 36.75 310 ALA A N 1
ATOM 2484 C CA . ALA A 1 310 ? -17.684 -17.963 -12.533 1.00 36.75 310 ALA A CA 1
ATOM 2485 C C . ALA A 1 310 ? -17.476 -19.326 -13.232 1.00 36.75 310 ALA A C 1
ATOM 2487 O O . ALA A 1 310 ? -16.488 -20.005 -12.940 1.00 36.75 310 ALA A O 1
ATOM 2488 N N . PRO A 1 311 ? -18.378 -19.767 -14.127 1.00 41.47 311 PRO A N 1
ATOM 2489 C CA . PRO A 1 311 ? -18.266 -21.051 -14.804 1.00 41.47 311 PRO A CA 1
ATOM 2490 C C . PRO A 1 311 ? -17.231 -20.941 -15.931 1.00 41.47 311 PRO A C 1
ATOM 2492 O O . PRO A 1 311 ? -17.577 -20.709 -17.080 1.00 41.47 311 PRO A O 1
ATOM 2495 N N . PHE A 1 312 ? -15.946 -21.085 -15.610 1.00 42.62 312 PHE A N 1
ATOM 2496 C CA . PHE A 1 312 ? -14.882 -21.225 -16.620 1.00 42.62 312 PHE A CA 1
ATOM 2497 C C . PHE A 1 312 ? -14.196 -22.601 -16.596 1.00 42.62 312 PHE A C 1
ATOM 2499 O O . PHE A 1 312 ? -13.219 -22.817 -17.303 1.00 42.62 312 PHE A O 1
ATOM 2506 N N . ALA A 1 313 ? -14.734 -23.560 -15.834 1.00 35.22 313 ALA A N 1
ATOM 2507 C CA . ALA A 1 313 ? -14.192 -24.919 -15.718 1.00 35.22 313 ALA A CA 1
ATOM 2508 C C . ALA A 1 313 ? -15.000 -26.000 -16.476 1.00 35.22 313 ALA A C 1
ATOM 2510 O O . ALA A 1 313 ? -14.758 -27.184 -16.276 1.00 35.22 313 ALA A O 1
ATOM 2511 N N . GLY A 1 314 ? -15.963 -25.629 -17.329 1.00 33.19 314 GLY A N 1
ATOM 2512 C CA . GLY A 1 314 ? -16.973 -26.564 -17.851 1.00 33.19 314 GLY A CA 1
ATOM 2513 C C . GLY A 1 314 ? -17.109 -26.659 -19.372 1.00 33.19 314 GLY A C 1
ATOM 2514 O O . GLY A 1 314 ? -18.230 -26.806 -19.840 1.00 33.19 314 GLY A O 1
ATOM 2515 N N . ALA A 1 315 ? -16.029 -26.541 -20.154 1.00 35.25 315 ALA A N 1
ATOM 2516 C CA . ALA A 1 315 ? -16.112 -26.693 -21.617 1.00 35.25 315 ALA A CA 1
ATOM 2517 C C . ALA A 1 315 ? -14.880 -27.360 -22.263 1.00 35.25 315 ALA A C 1
ATOM 2519 O O . ALA A 1 315 ? -14.484 -26.990 -23.364 1.00 35.25 315 ALA A O 1
ATOM 2520 N N . LEU A 1 316 ? -14.258 -28.340 -21.595 1.00 35.12 316 LEU A N 1
ATOM 2521 C CA . LEU A 1 316 ? -13.208 -29.159 -22.222 1.00 35.12 316 LEU A CA 1
ATOM 2522 C C . LEU A 1 316 ? -13.215 -30.627 -21.763 1.00 35.12 316 LEU A C 1
ATOM 2524 O O . LEU A 1 316 ? -12.167 -31.214 -21.520 1.00 35.12 316 LEU A O 1
ATOM 2528 N N . ILE A 1 317 ? -14.402 -31.221 -21.629 1.00 36.09 317 ILE A N 1
ATOM 2529 C CA . ILE A 1 317 ? -14.576 -32.679 -21.575 1.00 36.09 317 ILE A CA 1
ATOM 2530 C C . ILE A 1 317 ? -15.815 -32.996 -22.412 1.00 36.09 317 ILE A C 1
ATOM 2532 O O . ILE A 1 317 ? -16.919 -32.992 -21.884 1.00 36.09 317 ILE A O 1
ATOM 2536 N N . LEU A 1 318 ? -15.625 -33.122 -23.728 1.00 35.81 318 LEU A N 1
ATOM 2537 C CA . LEU A 1 318 ? -16.432 -33.884 -24.699 1.00 35.81 318 LEU A CA 1
ATOM 2538 C C . LEU A 1 318 ? -15.896 -33.579 -26.110 1.00 35.81 318 LEU A C 1
ATOM 2540 O O . LEU A 1 318 ? -16.548 -32.921 -26.912 1.00 35.81 318 LEU A O 1
ATOM 2544 N N . ALA A 1 319 ? -14.654 -33.993 -26.364 1.00 37.28 319 ALA A N 1
ATOM 2545 C CA . ALA A 1 319 ? -14.090 -34.232 -27.696 1.00 37.28 319 ALA A CA 1
ATOM 2546 C C . ALA A 1 319 ? -12.674 -34.804 -27.528 1.00 37.28 319 ALA A C 1
ATOM 2548 O O . ALA A 1 319 ? -11.702 -34.125 -27.837 1.00 37.28 319 ALA A O 1
ATOM 2549 N N . LEU A 1 320 ? -12.588 -36.004 -26.950 1.00 37.97 320 LEU A N 1
ATOM 2550 C CA . LEU A 1 320 ? -11.559 -37.035 -27.129 1.00 37.97 320 LEU A CA 1
ATOM 2551 C C . LEU A 1 320 ? -12.108 -38.318 -26.498 1.00 37.97 320 LEU A C 1
ATOM 2553 O O . LEU A 1 320 ? -12.585 -38.230 -25.344 1.00 37.97 320 LEU A O 1
#

Nearest PDB structures (foldseek):
  4o6f-assembly1_A  TM=1.803E-01  e=3.009E+00  Homo sapiens
  2hr2-assembly2_B  TM=1.926E-01  e=7.485E+00  Chlorobaculum tepidum TLS
  3qww-assembly1_A  TM=1.737E-01  e=5.889E+00  Mus musculus

pLDDT: mean 73.57, std 21.73, range [33.19, 98.25]

Mean predicted aligned error: 15.55 Å

Foldseek 3Di:
DVVVVVVVVVVVVVVVVVVVVVVVVVVVCVVCVVVPPPPCVVCVLVVVLPDPPDPDPDDDDDDDDDDDDDDDDDDDDDDDDDDDDDDDDPPPDPPVPPPDPD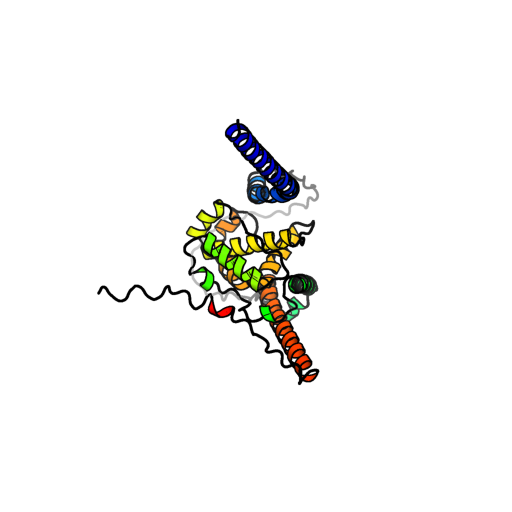PLVVVCPPVVVVVVLVLLCVLLVQFADPDDLLLPDDQADDLVVLVPDPFPVVLLVVLLVLLCSLGVSWDRDDDDDDPVLRVVCVVQVLLSSLLSLLSSLLVRCVRRVNDDPDPLVSQQSSLLSCLSSNNLNSNVRNQVPDPVVCCVSRDHRSGSDDPSVSVVSNVSSVVVSVVSNVVNVVVVVVVCVVCVPPPPPPCSDPPVVPPVPPPPPPPPPDDD

Solvent-accessible surface area (backbone atoms only — not comparable to full-atom values): 19858 Å² total; per-residue (Å²): 113,70,68,58,55,54,51,52,53,53,54,52,52,52,53,52,52,54,49,53,54,51,51,52,52,49,59,50,46,64,64,45,65,80,67,67,71,70,80,62,53,79,55,48,67,55,61,67,71,69,57,80,78,73,81,75,81,82,76,81,77,85,87,83,81,92,75,85,89,75,89,76,84,88,80,79,90,82,89,81,82,87,78,90,76,93,70,88,74,82,76,76,77,81,69,76,82,74,68,75,77,73,50,70,66,66,62,51,70,37,73,67,48,56,55,50,49,52,53,49,51,55,52,39,69,50,21,40,65,96,57,74,89,54,66,81,57,80,53,62,49,55,55,70,74,50,67,74,41,90,46,73,66,51,39,51,51,54,50,52,53,45,30,49,51,41,15,56,55,41,46,75,69,91,80,81,80,62,76,76,51,55,65,45,36,75,78,36,52,50,41,35,52,19,50,51,49,43,55,49,28,44,48,29,36,51,65,52,68,63,66,59,91,49,65,71,56,40,46,36,50,23,56,49,39,27,43,60,37,14,36,41,60,31,30,58,66,4,63,77,66,56,56,69,72,58,51,72,76,60,58,76,67,102,55,71,62,52,77,69,51,50,54,48,53,48,54,49,51,55,52,51,51,50,52,52,52,52,53,51,54,52,53,52,56,53,52,50,72,76,44,76,83,67,78,68,81,78,73,77,71,71,71,70,62,75,70,79,66,64,90,80,85,82,85,86,87,88,88,129

Radius of gyration: 32.18 Å; Cα contacts (8 Å, |Δi|>4): 189; chains: 1; bounding box: 122×62×67 Å

Secondary structure (DSSP, 8-state):
-HHHHHHHHHHHHHHHHHHHHHHHHHHHHHHHTTT--GGGHHHHHHHHHTS--PPPP--PPP-----------------------------------------HHHHHTSHHHHHHHHHHHHHHHHHS-SSGGGTTS-SS--GGGGTS-SSHHHHHHHHHHHHHHH-TTS--PPPPPPTHHHHHHHH-HHHHHHHHHHHHHHHHHHHTT---S-HHHHHHHHHHHHHHTT-HHHHHHHHTTS-HHHHHHS-S-S-SS-HHHHHHHHHHHHHHHHHHHHHHHHHHHHHHHH-TT---------GGGGTTT---SSSSSS--